Protein AF-0000000077106692 (afdb_homodimer)

InterPro domains:
  IPR032710 NTF2-like domain superfamily [SSF54427] (31-143)

Nearest PDB structures (foldseek):
  2rcd-assembly2_C  TM=7.134E-01  e=2.954E-05  Pectobacterium atrosepticum SCRI1043
  6bjt-assembly1_A  TM=6.696E-01  e=1.576E-05  Pseudomonas sp. EGD-AKN5
  2bng-assembly1_B  TM=6.023E-01  e=1.202E-03  Mycobacterium tuberculosis H37Rv
  2bng-assembly1_C-2  TM=5.781E-01  e=6.831E-04  Mycobacterium tuberculosis H37Rv
  3g16-assembly1_B  TM=5.686E-01  e=1.154E-02  Methylibium petroleiphilum PM1

Sequence (308 aa):
MIKFAKSCRYLACTAILAGLAGCASVTNQSPASIEQSLIAADKAYDAHNLQNGYKSASEAFIDFETAFMIEAGEGFLTDEASIMAERQLDTAPSPVHWGPIGAMAAASGDLGITWGTFSIDDSTTAGNYVTVWRKVNGEWKIVTDVAVDDPVAEMIKFAKSCRYLACTAILAGLAGCASVTNQSPASIEQSLIAADKAYDAHNLQNGYKSASEAFIDFETAFMIEAGEGFLTDEASIMAERQLDTAPSPVHWGPIGAMAAASGDLGITWGTFSIDDSTTAGNYVTVWRKVNGEWKIVTDVAVDDPVAE

pLDDT: mean 86.7, std 21.38, range [25.83, 99.0]

Organism: Hirschia baltica (strain ATCC 49814 / DSM 5838 / IFAM 1418) (NCBI:txid582402)

Structure (mmCIF, N/CA/C/O backbone):
data_AF-0000000077106692-model_v1
#
loop_
_entity.id
_entity.type
_entity.pdbx_description
1 polymer 'DUF4440 domain-containing protein'
#
loop_
_atom_site.group_PDB
_atom_site.id
_atom_site.type_symbol
_atom_site.label_atom_id
_atom_site.label_alt_id
_atom_site.label_comp_id
_atom_site.label_asym_id
_atom_site.label_entity_id
_atom_site.label_seq_id
_atom_site.pdbx_PDB_ins_code
_atom_site.Cartn_x
_atom_site.Cartn_y
_atom_site.Cartn_z
_atom_site.occupancy
_atom_site.B_iso_or_equiv
_atom_site.auth_seq_id
_atom_site.auth_comp_id
_atom_site.auth_asym_id
_atom_site.auth_atom_id
_atom_site.pdbx_PDB_model_num
ATOM 1 N N . MET A 1 1 ? 12.195 88.625 37.094 1 31.92 1 MET A N 1
ATOM 2 C CA . MET A 1 1 ? 12.094 88 35.75 1 31.92 1 MET A CA 1
ATOM 3 C C . MET A 1 1 ? 11.938 86.5 35.844 1 31.92 1 MET A C 1
ATOM 5 O O . MET A 1 1 ? 12.891 85.75 35.594 1 31.92 1 MET A O 1
ATOM 9 N N . ILE A 1 2 ? 11.102 85.938 36.875 1 40.03 2 ILE A N 1
ATOM 10 C CA . ILE A 1 2 ? 10.961 84.5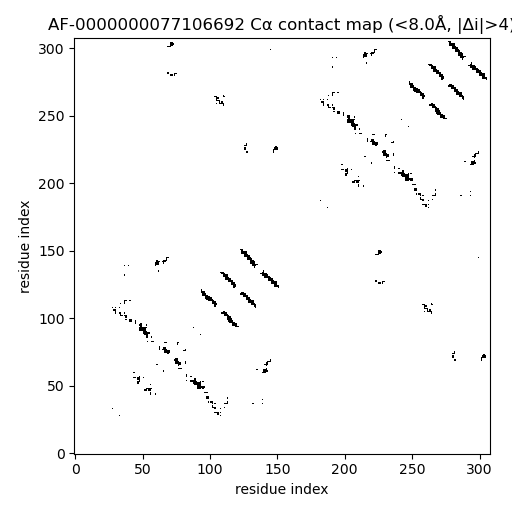62 37.312 1 40.03 2 ILE A CA 1
ATOM 11 C C . ILE A 1 2 ? 10.305 83.75 36.219 1 40.03 2 ILE A C 1
ATOM 13 O O . ILE A 1 2 ? 9.195 84.062 35.781 1 40.03 2 ILE A O 1
ATOM 17 N N . LYS A 1 3 ? 11.086 83.062 35.375 1 40.19 3 LYS A N 1
ATOM 18 C CA . LYS A 1 3 ? 10.836 82.125 34.281 1 40.19 3 LYS A CA 1
ATOM 19 C C . LYS A 1 3 ? 9.977 80.938 34.75 1 40.19 3 LYS A C 1
ATOM 21 O O . LYS A 1 3 ? 10.297 80.25 35.75 1 40.19 3 LYS A O 1
ATOM 26 N N . PHE A 1 4 ? 8.617 81 34.625 1 43.81 4 PHE A N 1
ATOM 27 C CA . PHE A 1 4 ? 7.613 79.938 34.812 1 43.81 4 PHE A CA 1
ATOM 28 C C . PHE A 1 4 ? 7.945 78.688 33.969 1 43.81 4 PHE A C 1
ATOM 30 O O . PHE A 1 4 ? 8.258 78.812 32.781 1 43.81 4 PHE A O 1
ATOM 37 N N . ALA A 1 5 ? 8.578 77.688 34.531 1 44.03 5 ALA A N 1
ATOM 38 C CA . ALA A 1 5 ? 8.914 76.312 34.062 1 44.03 5 ALA A CA 1
ATOM 39 C C . ALA A 1 5 ? 7.684 75.625 33.5 1 44.03 5 ALA A C 1
ATOM 41 O O . ALA A 1 5 ? 6.652 75.5 34.156 1 44.03 5 ALA A O 1
ATOM 42 N N . LYS A 1 6 ? 7.484 75.75 32.188 1 42.44 6 LYS A N 1
ATOM 43 C CA . LYS A 1 6 ? 6.52 75 31.344 1 42.44 6 LYS A CA 1
ATOM 44 C C . LYS A 1 6 ? 6.629 73.5 31.531 1 42.44 6 LYS A C 1
ATOM 46 O O . LYS A 1 6 ? 7.703 72.938 31.359 1 42.44 6 LYS A O 1
ATOM 51 N N . SER A 1 7 ? 6.004 72.875 32.594 1 43.28 7 SER A N 1
ATOM 52 C CA . SER A 1 7 ? 5.906 71.438 32.781 1 43.28 7 SER A CA 1
ATOM 53 C C . SER A 1 7 ? 5.352 70.75 31.531 1 43.28 7 SER A C 1
ATOM 55 O O . SER A 1 7 ? 4.301 71.188 31.016 1 43.28 7 SER A O 1
ATOM 57 N N . CYS A 1 8 ? 6.188 70.375 30.531 1 38.84 8 CYS A N 1
ATOM 58 C CA . CYS A 1 8 ? 5.914 69.562 29.359 1 38.84 8 CYS A CA 1
ATOM 59 C C . CYS A 1 8 ? 5.27 68.188 29.734 1 38.84 8 CYS A C 1
ATOM 61 O O . CYS A 1 8 ? 5.902 67.375 30.391 1 38.84 8 CYS A O 1
ATOM 63 N N . ARG A 1 9 ? 3.984 68.188 30.156 1 41.22 9 ARG A N 1
ATOM 64 C CA . ARG A 1 9 ? 3.203 67 30.406 1 41.22 9 ARG A CA 1
ATOM 65 C C . ARG A 1 9 ? 3.277 66 29.219 1 41.22 9 ARG A C 1
ATOM 67 O O . ARG A 1 9 ? 2.887 66.375 28.109 1 41.22 9 ARG A O 1
ATOM 74 N N . TYR A 1 10 ? 4.438 65.188 29.078 1 38.91 10 TYR A N 1
ATOM 75 C CA . TYR A 1 10 ? 4.594 64.125 28.125 1 38.91 10 TYR A CA 1
ATOM 76 C C . TYR A 1 10 ? 3.422 63.125 28.219 1 38.91 10 TYR A C 1
ATOM 78 O O . TYR A 1 10 ? 3.104 62.625 29.297 1 38.91 10 TYR A O 1
ATOM 86 N N . LEU A 1 11 ? 2.344 63.406 27.453 1 39.66 11 LEU A N 1
ATOM 87 C CA . LEU A 1 11 ? 1.248 62.5 27.203 1 39.66 11 LEU A CA 1
ATOM 88 C C . LEU A 1 11 ? 1.772 61.156 26.656 1 39.66 11 LEU A C 1
ATOM 90 O O . LEU A 1 11 ? 2.418 61.125 25.609 1 39.66 11 LEU A O 1
ATOM 94 N N . ALA A 1 12 ? 2.16 60.219 27.547 1 42.31 12 ALA A N 1
ATOM 95 C CA . ALA A 1 12 ? 2.537 58.844 27.219 1 42.31 12 ALA A CA 1
ATOM 96 C C . ALA A 1 12 ? 1.421 58.125 26.453 1 42.31 12 ALA A C 1
ATOM 98 O O . ALA A 1 12 ? 0.3 58 26.938 1 42.31 12 ALA A O 1
ATOM 99 N N . CYS A 1 13 ? 1.359 58.281 25.109 1 39.81 13 CYS A N 1
ATOM 100 C CA . CYS A 1 13 ? 0.484 57.5 24.234 1 39.81 13 CYS A CA 1
ATOM 101 C C . CYS A 1 13 ? 0.711 56 24.422 1 39.81 13 CYS A C 1
ATOM 103 O O . CYS A 1 13 ? 1.818 55.5 24.203 1 39.81 13 CYS A O 1
ATOM 105 N N . THR A 1 14 ? 0.079 55.406 25.406 1 43.97 14 THR A N 1
ATOM 106 C CA . THR A 1 14 ? 0.066 53.938 25.594 1 43.97 14 THR A CA 1
ATOM 107 C C . THR A 1 14 ? -0.43 53.25 24.328 1 43.97 14 THR A C 1
ATOM 109 O O . THR A 1 14 ? -1.58 53.438 23.922 1 43.97 14 THR A O 1
ATOM 112 N N . ALA A 1 15 ? 0.389 53.031 23.312 1 41.66 15 ALA A N 1
ATOM 113 C CA . ALA A 1 15 ? 0.052 52.188 22.172 1 41.66 15 ALA A CA 1
ATOM 114 C C . ALA A 1 15 ? -0.298 50.781 22.609 1 41.66 15 ALA A C 1
ATOM 116 O O . ALA A 1 15 ? 0.53 50.062 23.203 1 41.66 15 ALA A O 1
ATOM 117 N N . ILE A 1 16 ? -1.546 50.5 22.969 1 46.56 16 ILE A N 1
ATOM 118 C CA . ILE A 1 16 ? -2.049 49.156 23.156 1 46.56 16 ILE A CA 1
ATOM 119 C C . ILE A 1 16 ? -1.791 48.312 21.906 1 46.56 16 ILE A C 1
ATOM 121 O O . ILE A 1 16 ? -2.309 48.625 20.828 1 46.56 16 ILE A O 1
ATOM 125 N N . LEU A 1 17 ? -0.686 47.656 21.75 1 44.91 17 LEU A N 1
ATOM 126 C CA . LEU A 1 17 ? -0.421 46.656 20.719 1 44.91 17 LEU A CA 1
ATOM 127 C C . LEU A 1 17 ? -1.424 45.5 20.812 1 44.91 17 LEU A C 1
ATOM 129 O O . LEU A 1 17 ? -1.461 44.781 21.797 1 44.91 17 LEU A O 1
ATOM 133 N N . ALA A 1 18 ? -2.633 45.625 20.25 1 47.44 18 ALA A N 1
ATOM 134 C CA . ALA A 1 18 ? -3.549 44.5 20.062 1 47.44 18 ALA A CA 1
ATOM 135 C C . ALA A 1 18 ? -2.857 43.344 19.359 1 47.44 18 ALA A C 1
ATOM 137 O O . ALA A 1 18 ? -2.33 43.5 18.25 1 47.44 18 ALA A O 1
ATOM 138 N N . GLY A 1 19 ? -2.268 42.406 20.047 1 44.28 19 GLY A N 1
ATOM 139 C CA . GLY A 1 19 ? -1.812 41.156 19.516 1 44.28 19 GLY A CA 1
ATOM 140 C C . GLY A 1 19 ? -2.838 40.469 18.609 1 44.28 19 GLY A C 1
ATOM 141 O O . GLY A 1 19 ? -3.953 40.188 19.047 1 44.28 19 GLY A O 1
ATOM 142 N N . LEU A 1 20 ? -2.801 40.719 17.359 1 47.16 20 LEU A N 1
ATOM 143 C CA . LEU A 1 20 ? -3.545 39.938 16.391 1 47.16 20 LEU A CA 1
ATOM 144 C C . LEU A 1 20 ? -3.297 38.438 16.625 1 47.16 20 LEU A C 1
ATOM 146 O O . LEU A 1 20 ? -2.195 37.938 16.375 1 47.16 20 LEU A O 1
ATOM 150 N N . ALA A 1 21 ? -3.951 37.875 17.609 1 47.56 21 ALA A N 1
ATOM 151 C CA . ALA A 1 21 ? -4.008 36.406 17.562 1 47.56 21 ALA A CA 1
ATOM 152 C C . ALA A 1 21 ? -4.402 35.938 16.172 1 47.56 21 ALA A C 1
ATOM 154 O O . ALA A 1 21 ? -5.551 36.094 15.75 1 47.56 21 ALA A O 1
ATOM 155 N N . GLY A 1 22 ? -3.504 35.969 15.234 1 45.38 22 GLY A N 1
ATOM 156 C CA . GLY A 1 22 ? -3.801 35.25 14.016 1 45.38 22 GLY A CA 1
ATOM 157 C C . GLY A 1 22 ? -4.383 33.875 14.281 1 45.38 22 GLY A C 1
ATOM 158 O O . GLY A 1 22 ? -3.711 33 14.844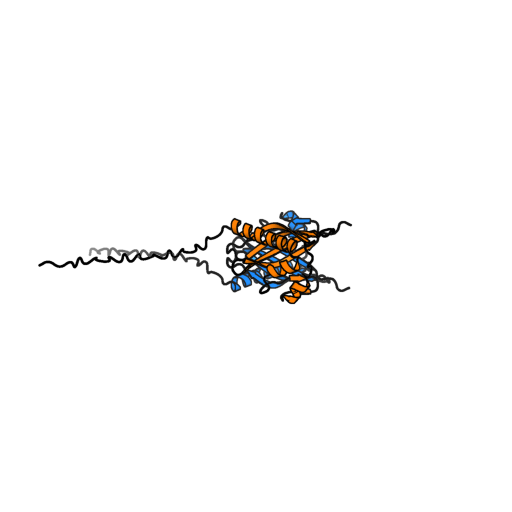 1 45.38 22 GLY A O 1
ATOM 159 N N . CYS A 1 23 ? -5.555 33.75 14.477 1 44.25 23 CYS A N 1
ATOM 160 C CA . CYS A 1 23 ? -6.16 32.438 14.281 1 44.25 23 CYS A CA 1
ATOM 161 C C . CYS A 1 23 ? -5.484 31.703 13.133 1 44.25 23 CYS A C 1
ATOM 163 O O . CYS A 1 23 ? -5.555 32.125 11.984 1 44.25 23 CYS A O 1
ATOM 165 N N . ALA A 1 24 ? -4.332 31.062 13.32 1 46.5 24 ALA A N 1
ATOM 166 C CA . ALA A 1 24 ? -3.939 30.062 12.328 1 46.5 24 ALA A CA 1
ATOM 167 C C . ALA A 1 24 ? -5.16 29.344 11.766 1 46.5 24 ALA A C 1
ATOM 169 O O . ALA A 1 24 ? -5.797 28.547 12.461 1 46.5 24 ALA A O 1
ATOM 170 N N . SER A 1 25 ? -5.879 29.906 10.914 1 44.88 25 SER A N 1
ATOM 171 C CA . SER A 1 25 ? -6.914 29.172 10.18 1 44.88 25 SER A CA 1
ATOM 172 C C . SER A 1 25 ? -6.438 27.781 9.789 1 44.88 25 SER A C 1
ATOM 174 O O . SER A 1 25 ? -5.387 27.625 9.164 1 44.88 25 SER A O 1
ATOM 176 N N . VAL A 1 26 ? -6.598 26.797 10.641 1 48.44 26 VAL A N 1
ATOM 177 C CA . VAL A 1 26 ? -6.562 25.453 10.055 1 48.44 26 VAL A CA 1
ATOM 178 C C . VAL A 1 26 ? -7.082 25.5 8.625 1 48.44 26 VAL A C 1
ATOM 180 O O . VAL A 1 26 ? -8.289 25.641 8.398 1 48.44 26 VAL A O 1
ATOM 183 N N . THR A 1 27 ? -6.48 26.391 7.734 1 52.41 27 THR A N 1
ATOM 184 C CA . THR A 1 27 ? -6.914 26.375 6.34 1 52.41 27 THR A CA 1
ATOM 185 C C . THR A 1 27 ? -7.172 24.953 5.867 1 52.41 27 THR A C 1
ATOM 187 O O . THR A 1 27 ? -6.301 24.078 5.977 1 52.41 27 THR A O 1
ATOM 190 N N . ASN A 1 28 ? -8.391 24.469 6.012 1 65.06 28 ASN A N 1
ATOM 191 C CA . ASN A 1 28 ? -8.859 23.234 5.387 1 65.06 28 ASN A CA 1
ATOM 192 C C . ASN A 1 28 ? -8.273 23.062 3.986 1 65.06 28 ASN A C 1
ATOM 194 O O . ASN A 1 28 ? -8.695 23.75 3.049 1 65.06 28 ASN A O 1
ATOM 198 N N . GLN A 1 29 ? -7.105 22.609 3.854 1 80.56 29 GLN A N 1
ATOM 199 C CA . GLN A 1 29 ? -6.484 22.359 2.555 1 80.56 29 GLN A CA 1
ATOM 200 C C . GLN A 1 29 ? -7.387 21.516 1.667 1 80.56 29 GLN A C 1
ATOM 202 O O . GLN A 1 29 ? -8.086 20.625 2.156 1 80.56 29 GLN A O 1
ATOM 207 N N . SER A 1 30 ? -7.527 21.984 0.429 1 87.88 30 SER A N 1
ATOM 208 C CA . SER A 1 30 ? -8.258 21.188 -0.552 1 87.88 30 SER A CA 1
ATOM 209 C C . SER A 1 30 ? -7.602 19.828 -0.763 1 87.88 30 SER A C 1
ATOM 211 O O . SER A 1 30 ? -6.387 19.703 -0.612 1 87.88 30 SER A O 1
ATOM 213 N N . PRO A 1 31 ? -8.445 18.859 -1.038 1 88.25 31 PRO A N 1
ATOM 214 C CA . PRO A 1 31 ? -7.852 17.562 -1.342 1 88.25 31 PRO A CA 1
ATOM 215 C C . PRO A 1 31 ? -6.758 17.641 -2.402 1 88.25 31 PRO A C 1
ATOM 217 O O . PRO A 1 31 ? -5.715 16.984 -2.271 1 88.25 31 PRO A O 1
ATOM 220 N N . ALA A 1 32 ? -6.957 18.453 -3.398 1 92.12 32 ALA A N 1
ATOM 221 C CA . ALA A 1 32 ? -5.969 18.594 -4.465 1 92.12 32 ALA A CA 1
ATOM 222 C C . ALA A 1 32 ? -4.656 19.156 -3.928 1 92.12 32 ALA A C 1
ATOM 224 O O . ALA A 1 32 ? -3.576 18.734 -4.348 1 92.12 32 ALA A O 1
ATOM 225 N N . SER A 1 33 ? -4.75 20.078 -3.021 1 95.88 33 SER A N 1
ATOM 226 C CA . SER A 1 33 ? -3.543 20.656 -2.451 1 95.88 33 SER A CA 1
ATOM 227 C C . SER A 1 33 ? -2.791 19.656 -1.59 1 95.88 33 SER A C 1
ATOM 229 O O . SER A 1 33 ? -1.558 19.641 -1.577 1 95.88 33 SER A O 1
ATOM 231 N N . ILE A 1 34 ? -3.492 18.844 -0.868 1 97.69 34 ILE A N 1
ATOM 232 C CA . ILE A 1 34 ? -2.863 17.828 -0.039 1 97.69 34 ILE A CA 1
ATOM 233 C C . ILE A 1 34 ? -2.176 16.781 -0.928 1 97.69 34 ILE A C 1
ATOM 235 O O . ILE A 1 34 ? -1.033 16.406 -0.673 1 97.69 34 ILE A O 1
ATOM 239 N N . GLU A 1 35 ? -2.826 16.422 -2.012 1 98.56 35 GLU A N 1
ATOM 240 C CA . GLU A 1 35 ? -2.256 15.445 -2.936 1 98.56 35 GLU A CA 1
ATOM 241 C C . GLU A 1 35 ? -1.011 16 -3.623 1 98.56 35 GLU A C 1
ATOM 243 O O . GLU A 1 35 ? -0.044 15.266 -3.848 1 98.56 35 GLU A O 1
ATOM 248 N N . GLN A 1 36 ? -1.017 17.266 -3.934 1 98.38 36 GLN A N 1
ATOM 249 C CA . GLN A 1 36 ? 0.18 17.875 -4.504 1 98.38 36 GLN A CA 1
ATOM 250 C C . GLN A 1 36 ? 1.338 17.844 -3.51 1 98.38 36 GLN A C 1
ATOM 252 O O . GLN A 1 36 ? 2.494 17.672 -3.898 1 98.38 36 GLN A O 1
ATOM 257 N N . SER A 1 37 ? 1.059 18.031 -2.236 1 98.69 37 SER A N 1
ATOM 258 C CA . SER A 1 37 ? 2.119 17.969 -1.234 1 98.69 37 SER A CA 1
ATOM 259 C C . SER A 1 37 ? 2.662 16.562 -1.088 1 98.69 37 SER A C 1
ATOM 261 O O . SER A 1 37 ? 3.846 16.375 -0.794 1 98.69 37 SER A O 1
ATOM 263 N N . LEU A 1 38 ? 1.82 15.523 -1.303 1 98.88 38 LEU A N 1
ATOM 264 C CA . LEU A 1 38 ? 2.266 14.133 -1.317 1 98.88 38 LEU A CA 1
ATOM 265 C C . LEU A 1 38 ? 3.191 13.875 -2.502 1 98.88 38 LEU A C 1
ATOM 267 O O . LEU A 1 38 ? 4.234 13.234 -2.352 1 98.88 38 LEU A O 1
ATOM 271 N N . ILE A 1 39 ? 2.768 14.367 -3.648 1 98.94 39 ILE A N 1
ATOM 272 C CA . ILE A 1 39 ? 3.588 14.227 -4.848 1 98.94 39 ILE A CA 1
ATOM 273 C C . ILE A 1 39 ? 4.949 14.883 -4.621 1 98.94 39 ILE A C 1
ATOM 275 O O . ILE A 1 39 ? 5.988 14.305 -4.953 1 98.94 39 ILE A O 1
ATOM 279 N N . ALA A 1 40 ? 4.945 16.031 -3.996 1 98.94 40 ALA A N 1
ATOM 280 C CA . ALA A 1 40 ? 6.191 16.734 -3.705 1 98.94 40 ALA A CA 1
ATOM 281 C C . ALA A 1 40 ? 7.055 15.938 -2.732 1 98.94 40 ALA A C 1
ATOM 283 O O . ALA A 1 40 ? 8.281 15.891 -2.877 1 98.94 40 ALA A O 1
ATOM 284 N N . ALA A 1 41 ? 6.473 15.312 -1.717 1 98.94 41 ALA A N 1
ATOM 285 C CA . ALA A 1 41 ? 7.215 14.492 -0.761 1 98.94 41 ALA A CA 1
ATOM 286 C C . ALA A 1 41 ? 7.855 13.297 -1.449 1 98.94 41 ALA A C 1
ATOM 288 O O . ALA A 1 41 ? 9.016 12.961 -1.186 1 98.94 41 ALA A O 1
ATOM 289 N N . ASP A 1 42 ? 7.086 12.68 -2.318 1 99 42 ASP A N 1
ATOM 290 C CA . ASP A 1 42 ? 7.59 11.531 -3.076 1 99 42 ASP A CA 1
ATOM 291 C C . ASP A 1 42 ? 8.773 11.938 -3.955 1 99 42 ASP A C 1
ATOM 293 O O . ASP A 1 42 ? 9.812 11.273 -3.949 1 99 42 ASP A O 1
ATOM 297 N N . LYS A 1 43 ? 8.664 13.055 -4.645 1 98.94 43 LYS A N 1
ATOM 298 C CA . LYS A 1 43 ? 9.742 13.555 -5.492 1 98.94 43 LYS A CA 1
ATOM 299 C C . LYS A 1 43 ? 10.961 13.938 -4.66 1 98.94 43 LYS A C 1
ATOM 301 O O . LYS A 1 43 ? 12.102 13.727 -5.086 1 98.94 43 LYS A O 1
ATOM 306 N N . ALA A 1 44 ? 10.711 14.484 -3.48 1 98.94 44 ALA A N 1
ATOM 307 C CA . ALA A 1 44 ? 11.812 14.844 -2.59 1 98.94 44 ALA A CA 1
ATOM 308 C C . ALA A 1 44 ? 12.547 13.594 -2.1 1 98.94 44 ALA A C 1
ATOM 310 O O . ALA A 1 44 ? 13.773 13.617 -1.93 1 98.94 44 ALA A O 1
ATOM 311 N N . TYR A 1 45 ? 11.805 12.555 -1.906 1 98.94 45 TYR A N 1
ATOM 312 C CA . TYR A 1 45 ? 12.398 11.281 -1.521 1 98.94 45 TYR A CA 1
ATOM 313 C C . TYR A 1 45 ? 13.352 10.773 -2.6 1 98.94 45 TYR A C 1
ATOM 315 O O . TYR A 1 45 ? 14.5 10.445 -2.316 1 98.94 45 TYR A O 1
ATOM 323 N N . ASP A 1 46 ? 12.922 10.773 -3.822 1 98.81 46 ASP A N 1
ATOM 324 C CA . ASP A 1 46 ? 13.789 10.344 -4.914 1 98.81 46 ASP A CA 1
ATOM 325 C C . ASP A 1 46 ? 14.984 11.281 -5.074 1 98.81 46 ASP A C 1
ATOM 327 O O . ASP A 1 46 ? 16.109 10.836 -5.309 1 98.81 46 ASP A O 1
ATOM 331 N N . ALA A 1 47 ? 14.719 12.617 -4.965 1 98.75 47 ALA A N 1
ATOM 332 C CA . ALA A 1 47 ? 15.812 13.578 -5.094 1 98.75 47 ALA A CA 1
ATOM 333 C C . ALA A 1 47 ? 16.875 13.336 -4.031 1 98.75 47 ALA A C 1
ATOM 335 O O . ALA A 1 47 ? 18.078 13.375 -4.324 1 98.75 47 ALA A O 1
ATOM 336 N N . HIS A 1 48 ? 16.453 13.07 -2.787 1 98.69 48 HIS A N 1
ATOM 337 C CA . HIS A 1 48 ? 17.391 12.758 -1.716 1 98.69 48 HIS A CA 1
ATOM 338 C C . HIS A 1 48 ? 18.141 11.461 -1.998 1 98.69 48 HIS A C 1
ATOM 340 O O . HIS A 1 48 ? 19.359 11.383 -1.774 1 98.69 48 HIS A O 1
ATOM 346 N N . ASN A 1 49 ? 17.422 10.484 -2.508 1 98.38 49 ASN A N 1
ATOM 347 C CA . ASN A 1 49 ? 18.016 9.211 -2.906 1 98.38 49 ASN A CA 1
ATOM 348 C C . ASN A 1 49 ? 19.109 9.414 -3.953 1 98.38 49 ASN A C 1
ATOM 350 O O . ASN A 1 49 ? 20.219 8.891 -3.805 1 98.38 49 ASN A O 1
ATOM 354 N N . LEU A 1 50 ? 18.828 10.203 -4.996 1 97.31 50 LEU A N 1
ATOM 355 C CA . LEU A 1 50 ? 19.781 10.43 -6.09 1 97.31 50 LEU A CA 1
ATOM 356 C C . LEU A 1 50 ? 21.016 11.156 -5.586 1 97.31 50 LEU A C 1
ATOM 358 O O . LEU A 1 50 ? 22.141 10.805 -5.965 1 97.31 50 LEU A O 1
ATOM 362 N N . GLN A 1 51 ? 20.797 12.016 -4.668 1 97.5 51 GLN A N 1
ATOM 363 C CA . GLN A 1 51 ? 21.891 12.875 -4.23 1 97.5 51 GLN A CA 1
ATOM 364 C C . GLN A 1 51 ? 22.703 12.211 -3.129 1 97.5 51 GLN A C 1
ATOM 366 O O . GLN A 1 51 ? 23.922 12.367 -3.072 1 97.5 51 GLN A O 1
ATOM 371 N N . ASN A 1 52 ? 22.031 11.43 -2.221 1 97.88 52 ASN A N 1
ATOM 372 C CA . ASN A 1 52 ? 22.688 11.023 -0.99 1 97.88 52 ASN A CA 1
ATOM 373 C C . ASN A 1 52 ? 22.703 9.508 -0.833 1 97.88 52 ASN A C 1
ATOM 375 O O . ASN A 1 52 ? 23.312 8.984 0.106 1 97.88 52 ASN A O 1
ATOM 379 N N . GLY A 1 53 ? 22.047 8.82 -1.764 1 97.69 53 GLY A N 1
ATOM 380 C CA . GLY A 1 53 ? 21.938 7.371 -1.657 1 97.69 53 GLY A CA 1
ATOM 381 C C . GLY A 1 53 ? 20.641 6.914 -1.029 1 97.69 53 GLY A C 1
ATOM 382 O O . GLY A 1 53 ? 20.031 7.645 -0.247 1 97.69 53 GLY A O 1
ATOM 383 N N . TYR A 1 54 ? 20.281 5.676 -1.389 1 97.56 54 TYR A N 1
ATOM 384 C CA . TYR A 1 54 ? 19 5.121 -0.952 1 97.56 54 TYR A CA 1
ATOM 385 C C . TYR A 1 54 ? 18.984 4.938 0.561 1 97.56 54 TYR A C 1
ATOM 387 O O . TYR A 1 54 ? 17.953 5.18 1.204 1 97.56 54 TYR A O 1
ATOM 395 N N . LYS A 1 55 ? 20.062 4.551 1.168 1 97.94 55 LYS A N 1
ATOM 396 C CA . LYS A 1 55 ? 20.141 4.395 2.617 1 97.94 55 LYS A CA 1
ATOM 397 C C . LYS A 1 55 ? 19.859 5.715 3.33 1 97.94 55 LYS A C 1
ATOM 399 O O . LYS A 1 55 ? 19.016 5.773 4.227 1 97.94 55 LYS A O 1
ATOM 4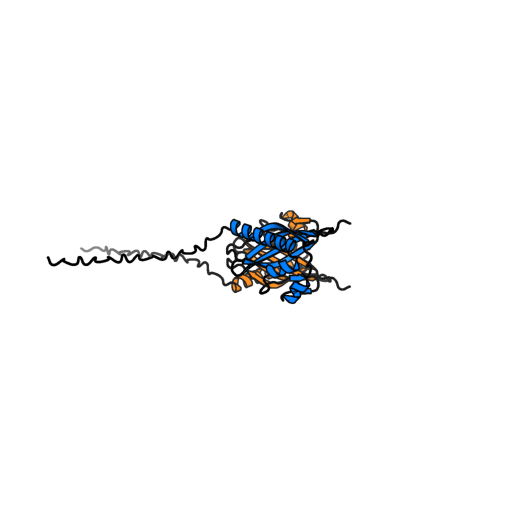04 N N . SER A 1 56 ? 20.469 6.727 2.895 1 98.25 56 SER A N 1
ATOM 405 C CA . SER A 1 56 ? 20.297 8.047 3.494 1 98.25 56 SER A CA 1
ATOM 406 C C . SER A 1 56 ? 18.875 8.547 3.318 1 98.25 56 SER A C 1
ATOM 408 O O . SER A 1 56 ? 18.297 9.125 4.242 1 98.25 56 SER A O 1
ATOM 410 N N . ALA A 1 57 ? 18.359 8.352 2.168 1 98.69 57 ALA A N 1
ATOM 411 C CA . ALA A 1 57 ? 16.969 8.766 1.914 1 98.69 57 ALA A CA 1
ATOM 412 C C . ALA A 1 57 ? 16 8.023 2.824 1 98.69 57 ALA A C 1
ATOM 414 O O . ALA A 1 57 ? 15.078 8.625 3.379 1 98.69 57 ALA A O 1
ATOM 415 N N . SER A 1 58 ? 16.25 6.723 2.965 1 98.62 58 SER A N 1
ATOM 416 C CA . SER A 1 58 ? 15.383 5.922 3.832 1 98.62 58 SER A CA 1
ATOM 417 C C . SER A 1 58 ? 15.438 6.418 5.273 1 98.62 58 SER A C 1
ATOM 419 O O . SER A 1 58 ? 14.406 6.547 5.934 1 98.62 58 SER A O 1
ATOM 421 N N . GLU A 1 59 ? 16.547 6.758 5.734 1 98.44 59 GLU A N 1
ATOM 422 C CA . GLU A 1 59 ? 16.703 7.289 7.086 1 98.44 59 GLU A CA 1
ATOM 423 C C . GLU A 1 59 ? 15.93 8.586 7.262 1 98.44 59 GLU A C 1
ATOM 425 O O . GLU A 1 59 ? 15.344 8.828 8.328 1 98.44 59 GLU A O 1
ATOM 430 N N . ALA A 1 60 ? 15.914 9.312 6.242 1 98.5 60 ALA A N 1
ATOM 431 C CA . ALA A 1 60 ? 15.328 10.648 6.336 1 98.5 60 ALA A CA 1
ATOM 432 C C . ALA A 1 60 ? 13.812 10.594 6.207 1 98.5 60 ALA A C 1
ATOM 434 O O . ALA A 1 60 ? 13.102 11.406 6.801 1 98.5 60 ALA A O 1
ATOM 435 N N . PHE A 1 61 ? 13.273 9.641 5.496 1 98.88 61 PHE A N 1
ATOM 436 C CA . PHE A 1 61 ? 11.891 9.766 5.074 1 98.88 61 PHE A CA 1
ATOM 437 C C . PHE A 1 61 ? 11.016 8.711 5.746 1 98.88 61 PHE A C 1
ATOM 439 O O . PHE A 1 61 ? 9.789 8.82 5.75 1 98.88 61 PHE A O 1
ATOM 446 N N . ILE A 1 62 ? 11.578 7.672 6.344 1 98.81 62 ILE A N 1
ATOM 447 C CA . ILE A 1 62 ? 10.773 6.613 6.93 1 98.81 62 ILE A CA 1
ATOM 448 C C . ILE A 1 62 ? 10.367 6.996 8.352 1 98.81 62 ILE A C 1
ATOM 450 O O . ILE A 1 62 ? 11.172 7.535 9.109 1 98.81 62 ILE A O 1
ATOM 454 N N . ASP A 1 63 ? 9.094 6.773 8.672 1 98.44 63 ASP A N 1
ATOM 455 C CA . ASP A 1 63 ? 8.578 6.91 10.023 1 98.44 63 ASP A CA 1
ATOM 456 C C . ASP A 1 63 ? 8.867 5.66 10.852 1 98.44 63 ASP A C 1
ATOM 458 O O . ASP A 1 63 ? 7.988 4.82 11.047 1 98.44 63 ASP A O 1
ATOM 462 N N . PHE A 1 64 ? 9.969 5.641 11.547 1 98.12 64 PHE A N 1
ATOM 463 C CA . PHE A 1 64 ? 10.398 4.395 12.18 1 98.12 64 PHE A CA 1
ATOM 464 C C . PHE A 1 64 ? 9.531 4.07 13.391 1 98.12 64 PHE A C 1
ATOM 466 O O . PHE A 1 64 ? 9.57 2.953 13.906 1 98.12 64 PHE A O 1
ATOM 473 N N . GLU A 1 65 ? 8.727 5 13.797 1 97.62 65 GLU A N 1
ATOM 474 C CA . GLU A 1 65 ? 7.836 4.734 14.93 1 97.62 65 GLU A CA 1
ATOM 475 C C . GLU A 1 65 ? 6.672 3.84 14.516 1 97.62 65 GLU A C 1
ATOM 477 O O . GLU A 1 65 ? 6.195 3.029 15.312 1 97.62 65 GLU A O 1
ATOM 482 N N . THR A 1 66 ? 6.234 3.967 13.219 1 97.94 66 THR A N 1
ATOM 483 C CA . THR A 1 66 ? 5.031 3.248 12.82 1 97.94 66 THR A CA 1
ATOM 484 C C . THR A 1 66 ? 5.289 2.414 11.57 1 97.94 66 THR A C 1
ATOM 486 O O . THR A 1 66 ? 4.453 1.592 11.18 1 97.94 66 THR A O 1
ATOM 489 N N . ALA A 1 67 ? 6.434 2.557 11.016 1 98.69 67 ALA A N 1
ATOM 490 C CA . ALA A 1 67 ? 6.691 1.945 9.711 1 98.69 67 ALA A CA 1
ATOM 491 C C . ALA A 1 67 ? 6.738 0.423 9.82 1 98.69 67 ALA A C 1
ATOM 493 O O . ALA A 1 67 ? 7.129 -0.12 10.852 1 98.69 67 ALA A O 1
ATOM 494 N N . PHE A 1 68 ? 6.34 -0.195 8.766 1 98.75 68 PHE A N 1
ATOM 495 C CA . PHE A 1 68 ? 6.586 -1.613 8.531 1 98.75 68 PHE A CA 1
ATOM 496 C C . PHE A 1 68 ? 6.875 -1.877 7.062 1 98.75 68 PHE A C 1
ATOM 498 O O . PHE A 1 68 ? 6.34 -1.19 6.188 1 98.75 68 PHE A O 1
ATOM 505 N N . MET A 1 69 ? 7.73 -2.889 6.812 1 98.69 69 MET A N 1
ATOM 506 C CA . MET A 1 69 ? 8.039 -3.322 5.449 1 98.69 69 MET A CA 1
ATOM 507 C C . MET A 1 69 ? 7.742 -4.809 5.273 1 98.69 69 MET A C 1
ATOM 509 O O . MET A 1 69 ? 7.973 -5.605 6.184 1 98.69 69 MET A O 1
ATOM 513 N N . ILE A 1 70 ? 7.199 -5.078 4.117 1 97.94 70 ILE A N 1
ATOM 514 C CA . ILE A 1 70 ? 6.969 -6.477 3.766 1 97.94 70 ILE A CA 1
ATOM 515 C C . ILE A 1 70 ? 8.094 -6.969 2.859 1 97.94 70 ILE A C 1
ATOM 517 O O . ILE A 1 70 ? 8.328 -6.41 1.785 1 97.94 70 ILE A O 1
ATOM 521 N N . GLU A 1 71 ? 8.75 -7.949 3.326 1 94.69 71 GLU A N 1
ATOM 522 C CA . GLU A 1 71 ? 9.82 -8.594 2.568 1 94.69 71 GLU A CA 1
ATOM 523 C C . GLU A 1 71 ? 9.555 -10.086 2.404 1 94.69 71 GLU A C 1
ATOM 525 O O . GLU A 1 71 ? 9.203 -10.766 3.365 1 94.69 71 GLU A O 1
ATOM 530 N N . ALA A 1 72 ? 9.727 -10.445 1.126 1 93.25 72 ALA A N 1
ATOM 531 C CA . ALA A 1 72 ? 9.5 -11.859 0.837 1 93.25 72 ALA A CA 1
ATOM 532 C C . ALA A 1 72 ? 10.312 -12.742 1.779 1 93.25 72 ALA A C 1
ATOM 534 O O . ALA A 1 72 ? 11.531 -12.602 1.883 1 93.25 72 ALA A O 1
ATOM 535 N N . GLY A 1 73 ? 9.656 -13.586 2.449 1 94.19 73 GLY A N 1
ATOM 536 C CA . GLY A 1 73 ? 10.305 -14.578 3.297 1 94.19 73 GLY A CA 1
ATOM 537 C C . GLY A 1 73 ? 10.672 -14.039 4.668 1 94.19 73 GLY A C 1
ATOM 538 O O . GLY A 1 73 ? 11.125 -14.789 5.535 1 94.19 73 GLY A O 1
ATOM 539 N N . GLU A 1 74 ? 10.461 -12.766 4.961 1 94.81 74 GLU A N 1
ATOM 540 C CA . GLU A 1 74 ? 10.898 -12.172 6.219 1 94.81 74 GLU A CA 1
ATOM 541 C C . GLU A 1 74 ? 9.719 -11.617 7.012 1 94.81 74 GLU A C 1
ATOM 543 O O . GLU A 1 74 ? 9.891 -11.117 8.125 1 94.81 74 GLU A O 1
ATOM 548 N N . GLY A 1 75 ? 8.516 -11.742 6.383 1 94.62 75 GLY A N 1
ATOM 549 C CA . GLY A 1 75 ? 7.352 -11.219 7.078 1 94.62 75 GLY A CA 1
ATOM 550 C C . GLY A 1 75 ? 7.32 -9.703 7.137 1 94.62 75 GLY A C 1
ATOM 551 O O . GLY A 1 75 ? 7.609 -9.031 6.141 1 94.62 75 GLY A O 1
ATOM 552 N N . PHE A 1 76 ? 6.863 -9.219 8.258 1 97.62 76 PHE A N 1
ATOM 553 C CA . PHE A 1 76 ? 6.797 -7.777 8.484 1 97.62 76 PHE A CA 1
ATOM 554 C C . PHE A 1 76 ? 8.008 -7.297 9.281 1 97.62 76 PHE A C 1
ATOM 556 O O . PHE A 1 76 ? 8.219 -7.734 10.414 1 97.62 76 PHE A O 1
ATOM 563 N N . LEU A 1 77 ? 8.75 -6.418 8.711 1 98.38 77 LEU A N 1
ATOM 564 C CA . LEU A 1 77 ? 9.828 -5.738 9.422 1 98.38 77 LEU A CA 1
ATOM 565 C C . LEU A 1 77 ? 9.328 -4.453 10.078 1 98.38 77 LEU A C 1
ATOM 567 O O . LEU A 1 77 ? 8.844 -3.551 9.391 1 98.38 77 LEU A O 1
ATOM 571 N N . THR A 1 78 ? 9.531 -4.332 11.406 1 98.06 78 THR A N 1
ATOM 572 C CA . THR A 1 78 ? 8.883 -3.211 12.078 1 98.06 78 THR A CA 1
ATOM 573 C C . THR A 1 78 ? 9.898 -2.393 12.867 1 98.06 78 THR A C 1
ATOM 575 O O . THR A 1 78 ? 9.602 -1.286 13.32 1 98.06 78 THR A O 1
ATOM 578 N N . ASP A 1 79 ? 11.062 -2.928 13.078 1 97.88 79 ASP A N 1
ATOM 579 C CA . ASP A 1 79 ? 12.086 -2.158 13.789 1 97.88 79 ASP A CA 1
ATOM 580 C C . ASP A 1 79 ? 13.07 -1.524 12.812 1 97.88 79 ASP A C 1
ATOM 582 O O . ASP A 1 79 ? 13.32 -2.064 11.734 1 97.88 79 ASP A O 1
ATOM 586 N N . GLU A 1 80 ? 13.594 -0.388 13.25 1 98.25 80 GLU A N 1
ATOM 587 C CA . GLU A 1 80 ? 14.453 0.415 12.391 1 98.25 80 GLU A CA 1
ATOM 588 C C . GLU A 1 80 ? 15.609 -0.417 11.844 1 98.25 80 GLU A C 1
ATOM 590 O O . GLU A 1 80 ? 15.906 -0.363 10.648 1 98.25 80 GLU A O 1
ATOM 595 N N . ALA A 1 81 ? 16.266 -1.193 12.648 1 98 81 ALA A N 1
ATOM 596 C CA . ALA A 1 81 ? 17.438 -1.958 12.219 1 98 81 ALA A CA 1
ATOM 597 C C . ALA A 1 81 ? 17.062 -2.953 11.125 1 98 81 ALA A C 1
ATOM 599 O O . ALA A 1 81 ? 17.781 -3.066 10.117 1 98 81 ALA A O 1
ATOM 600 N N . SER A 1 82 ? 15.961 -3.713 11.258 1 98.12 82 SER A N 1
ATOM 601 C CA . SER A 1 82 ? 15.547 -4.695 10.258 1 98.12 82 SER A CA 1
ATOM 602 C C . SER A 1 82 ? 15.141 -4.016 8.953 1 98.12 82 SER A C 1
ATOM 604 O O . SER A 1 82 ? 15.43 -4.523 7.871 1 98.12 82 SER A O 1
ATOM 606 N N . ILE A 1 83 ? 14.445 -2.895 9.078 1 98.5 83 ILE A N 1
ATOM 607 C CA . ILE A 1 83 ? 14.039 -2.146 7.891 1 98.5 83 ILE A CA 1
ATOM 608 C C . ILE A 1 83 ? 15.273 -1.657 7.141 1 98.5 83 ILE A C 1
ATOM 610 O O . ILE A 1 83 ? 15.391 -1.863 5.93 1 98.5 83 ILE A O 1
ATOM 614 N N . MET A 1 84 ? 16.219 -1.11 7.902 1 98.06 84 MET A N 1
ATOM 615 C CA . MET A 1 84 ? 17.391 -0.509 7.266 1 98.06 84 MET A CA 1
ATOM 616 C C . MET A 1 84 ? 18.312 -1.581 6.703 1 98.06 84 MET A C 1
ATOM 618 O O . MET A 1 84 ? 19.094 -1.317 5.781 1 98.06 84 MET A O 1
ATOM 622 N N . ALA A 1 85 ? 18.25 -2.809 7.227 1 97.5 85 ALA A N 1
ATOM 623 C CA . ALA A 1 85 ? 19.047 -3.91 6.676 1 97.5 85 ALA A CA 1
ATOM 624 C C . ALA A 1 85 ? 18.656 -4.188 5.223 1 97.5 85 ALA A C 1
ATOM 626 O O . ALA A 1 85 ? 19.469 -4.695 4.445 1 97.5 85 ALA A O 1
ATOM 627 N N . GLU A 1 86 ? 17.422 -3.807 4.809 1 95.38 86 GLU A N 1
ATOM 628 C CA . GLU A 1 86 ? 16.938 -4.02 3.447 1 95.38 86 GLU A CA 1
ATOM 629 C C . GLU A 1 86 ? 17.188 -2.789 2.576 1 95.38 86 GLU A C 1
ATOM 631 O O . GLU A 1 86 ? 16.812 -2.773 1.399 1 95.38 86 GLU A O 1
ATOM 636 N N . ARG A 1 87 ? 17.766 -1.759 3.129 1 95.75 87 ARG A N 1
ATOM 637 C CA . ARG A 1 87 ? 17.938 -0.478 2.451 1 95.75 87 ARG A CA 1
ATOM 638 C C . ARG A 1 87 ? 19.391 -0.022 2.498 1 95.75 87 ARG A C 1
ATOM 640 O O . ARG A 1 87 ? 19.672 1.144 2.781 1 95.75 87 ARG A O 1
ATOM 647 N N . GLN A 1 88 ? 20.344 -0.807 2.17 1 93.19 88 GLN A N 1
ATOM 648 C CA . GLN A 1 88 ? 21.75 -0.549 2.447 1 93.19 88 GLN A CA 1
ATOM 649 C C . GLN A 1 88 ? 22.453 0.042 1.227 1 93.19 88 GLN A C 1
ATOM 651 O O . GLN A 1 88 ? 23.656 0.321 1.268 1 93.19 88 GLN A O 1
ATOM 656 N N . LEU A 1 89 ? 21.75 0.224 0.149 1 92.12 89 LEU A N 1
ATOM 657 C CA . LEU A 1 89 ? 22.391 0.838 -1.014 1 92.12 89 LEU A CA 1
ATOM 658 C C . LEU A 1 89 ? 22.812 2.27 -0.708 1 92.12 89 LEU A C 1
ATOM 660 O O . LEU A 1 89 ? 21.969 3.154 -0.551 1 92.12 89 LEU A O 1
ATOM 664 N N . ASP A 1 90 ? 24.094 2.588 -0.736 1 91.31 90 ASP A N 1
ATOM 665 C CA . ASP A 1 90 ? 24.625 3.875 -0.289 1 91.31 90 ASP A CA 1
ATOM 666 C C . ASP A 1 90 ? 25.344 4.594 -1.421 1 91.31 90 ASP A C 1
ATOM 668 O O . ASP A 1 90 ? 25.891 5.688 -1.227 1 91.31 90 ASP A O 1
ATOM 672 N N . THR A 1 91 ? 25.281 4.016 -2.602 1 95.19 91 THR A N 1
ATOM 673 C CA . THR A 1 91 ? 25.906 4.676 -3.74 1 95.19 91 THR A CA 1
ATOM 674 C C . THR A 1 91 ? 25.203 5.996 -4.055 1 95.19 91 THR A C 1
ATOM 676 O O . THR A 1 91 ? 23.984 6.066 -4.062 1 95.19 91 THR A O 1
ATOM 679 N N . ALA A 1 92 ? 26.016 7.059 -4.488 1 95 92 ALA A N 1
ATOM 680 C CA . ALA A 1 92 ? 25.484 8.359 -4.891 1 95 92 ALA A CA 1
ATOM 681 C C . ALA A 1 92 ? 26.219 8.891 -6.125 1 95 92 ALA A C 1
ATOM 683 O O . ALA A 1 92 ? 27.453 8.984 -6.133 1 95 92 ALA A O 1
ATOM 684 N N . PRO A 1 93 ? 25.625 9.242 -7.195 1 95.31 93 PRO A N 1
ATOM 685 C CA . PRO A 1 93 ? 24.172 9.133 -7.289 1 95.31 93 PRO A CA 1
ATOM 686 C C . PRO A 1 93 ? 23.672 7.691 -7.234 1 95.31 93 PRO A C 1
ATOM 688 O O . PRO A 1 93 ? 24.328 6.789 -7.754 1 95.31 93 PRO A O 1
ATOM 691 N N . SER A 1 94 ? 22.484 7.43 -6.59 1 97.25 94 SER A N 1
ATOM 692 C CA . SER A 1 94 ? 21.859 6.109 -6.543 1 97.25 94 SER A CA 1
ATOM 693 C C . SER A 1 94 ? 21.484 5.633 -7.941 1 97.25 94 SER A C 1
ATOM 695 O O . SER A 1 94 ? 20.969 6.414 -8.75 1 97.25 94 SER A O 1
ATOM 697 N N . PRO A 1 95 ? 21.609 4.34 -8.203 1 97.25 95 PRO A N 1
ATOM 698 C CA . PRO A 1 95 ? 21.141 3.816 -9.492 1 97.25 95 PRO A CA 1
ATOM 699 C C . PRO A 1 95 ? 19.625 3.605 -9.523 1 97.25 95 PRO A C 1
ATOM 701 O O . PRO A 1 95 ? 19.062 3.359 -10.586 1 97.25 95 PRO A O 1
ATOM 704 N N . VAL A 1 96 ? 18.969 3.617 -8.414 1 97.12 96 VAL A N 1
ATOM 705 C CA . VAL A 1 96 ? 17.516 3.424 -8.344 1 97.12 96 VAL A CA 1
ATOM 706 C C . VAL A 1 96 ? 16.812 4.77 -8.477 1 97.12 96 VAL A C 1
ATOM 708 O O . VAL A 1 96 ? 17.172 5.734 -7.801 1 97.12 96 VAL A O 1
ATOM 711 N N . HIS A 1 97 ? 15.812 4.785 -9.312 1 96.5 97 HIS A N 1
ATOM 712 C CA . HIS A 1 97 ? 14.992 5.969 -9.57 1 96.5 97 HIS A CA 1
ATOM 713 C C . HIS A 1 97 ? 13.508 5.633 -9.523 1 96.5 97 HIS A C 1
ATOM 715 O O . HIS A 1 97 ? 13.109 4.52 -9.867 1 96.5 97 HIS A O 1
ATOM 721 N N . TRP A 1 98 ? 12.859 6.656 -9.078 1 98.62 98 TRP A N 1
ATOM 722 C CA . TRP A 1 98 ? 11.414 6.488 -9.18 1 98.62 98 TRP A CA 1
ATOM 723 C C . TRP A 1 98 ? 10.719 7.832 -9.375 1 98.62 98 TRP A C 1
ATOM 725 O O . TRP A 1 98 ? 11.352 8.883 -9.258 1 98.62 98 TRP A O 1
ATOM 735 N N . GLY A 1 99 ? 9.422 7.746 -9.695 1 98.75 99 GLY A N 1
ATOM 736 C CA . GLY A 1 99 ? 8.594 8.938 -9.789 1 98.75 99 GLY A CA 1
ATOM 737 C C . GLY A 1 99 ? 7.109 8.641 -9.648 1 98.75 99 GLY A C 1
ATOM 738 O O . GLY A 1 99 ? 6.617 7.645 -10.18 1 98.75 99 GLY A O 1
ATOM 739 N N . PRO A 1 100 ? 6.48 9.539 -9.008 1 98.88 100 PRO A N 1
ATOM 740 C CA . PRO A 1 100 ? 5.043 9.352 -8.812 1 98.88 100 PRO A CA 1
ATOM 741 C C . PRO A 1 100 ? 4.219 9.781 -10.023 1 98.88 100 PRO A C 1
ATOM 743 O O . PRO A 1 100 ? 4.562 10.766 -10.688 1 98.88 100 PRO A O 1
ATOM 746 N N . ILE A 1 101 ? 3.104 9.062 -10.281 1 98.5 101 ILE A N 1
ATOM 747 C CA . ILE A 1 101 ? 2.178 9.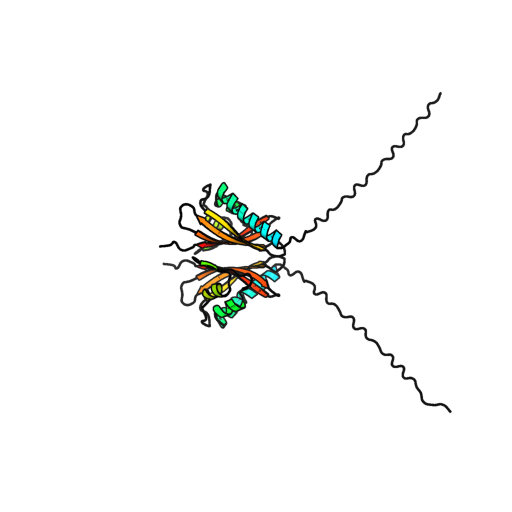453 -11.336 1 98.5 101 ILE A CA 1
ATOM 748 C C . ILE A 1 101 ? 0.817 9.797 -10.734 1 98.5 101 ILE A C 1
ATOM 750 O O . ILE A 1 101 ? -0.08 10.266 -11.438 1 98.5 101 ILE A O 1
ATOM 754 N N . GLY A 1 102 ? 0.645 9.508 -9.414 1 98.44 102 GLY A N 1
ATOM 755 C CA . GLY A 1 102 ? -0.614 9.812 -8.75 1 98.44 102 GLY A CA 1
ATOM 756 C C . GLY A 1 102 ? -0.503 9.836 -7.238 1 98.44 102 GLY A C 1
ATOM 757 O O . GLY A 1 102 ? 0.522 9.438 -6.68 1 98.44 102 GLY A O 1
ATOM 758 N N . ALA A 1 103 ? -1.578 10.367 -6.621 1 98.88 103 ALA A N 1
ATOM 759 C CA . ALA A 1 103 ? -1.693 10.438 -5.168 1 98.88 103 ALA A CA 1
ATOM 760 C C . ALA A 1 103 ? -3.156 10.453 -4.734 1 98.88 103 ALA A C 1
ATOM 762 O O . ALA A 1 103 ? -4.039 10.82 -5.512 1 98.88 103 ALA A O 1
ATOM 763 N N . MET A 1 104 ? -3.375 10.008 -3.576 1 98.75 104 MET A N 1
ATOM 764 C CA . MET A 1 104 ? -4.656 10.094 -2.885 1 98.75 104 MET A CA 1
ATOM 765 C C . MET A 1 104 ? -4.461 10.43 -1.411 1 98.75 104 MET A C 1
ATOM 767 O O . MET A 1 104 ? -3.605 9.844 -0.744 1 98.75 104 MET A O 1
ATOM 771 N N . ALA A 1 105 ? -5.219 11.359 -0.951 1 98.56 105 ALA A N 1
ATOM 772 C CA . ALA A 1 105 ? -5.047 11.836 0.418 1 98.56 105 ALA A CA 1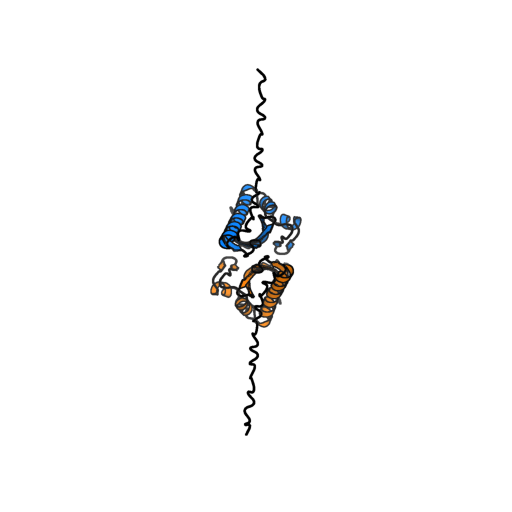
ATOM 773 C C . ALA A 1 105 ? -6.363 11.789 1.188 1 98.56 105 ALA A C 1
ATOM 775 O O . ALA A 1 105 ? -7.438 11.984 0.61 1 98.56 105 ALA A O 1
ATOM 776 N N . ALA A 1 106 ? -6.238 11.547 2.438 1 97.94 106 ALA A N 1
ATOM 777 C CA . ALA A 1 106 ? -7.383 11.719 3.33 1 97.94 106 ALA A CA 1
ATOM 778 C C . ALA A 1 106 ? -7.758 13.195 3.463 1 97.94 106 ALA A C 1
ATOM 780 O O . ALA A 1 106 ? -6.91 14.078 3.318 1 97.94 106 ALA A O 1
ATOM 781 N N . ALA A 1 107 ? -8.969 13.398 3.822 1 96.75 107 ALA A N 1
ATOM 782 C CA . ALA A 1 107 ? -9.461 14.766 3.975 1 96.75 107 ALA A CA 1
ATOM 783 C C . ALA A 1 107 ? -8.75 15.477 5.121 1 96.75 107 ALA A C 1
ATOM 785 O O . ALA A 1 107 ? -8.57 16.703 5.086 1 96.75 107 ALA A O 1
ATOM 786 N N . SER A 1 108 ? -8.281 14.734 6.129 1 96.62 108 SER A N 1
ATOM 787 C CA . SER A 1 108 ? -7.609 15.32 7.285 1 96.62 108 SER A CA 1
ATOM 788 C C . SER A 1 108 ? -6.188 15.758 6.938 1 96.62 108 SER A C 1
ATOM 790 O O . SER A 1 108 ? -5.555 16.484 7.699 1 96.62 108 SER A O 1
ATOM 792 N N . GLY A 1 109 ? -5.719 15.258 5.832 1 97.94 109 GLY A N 1
ATOM 793 C CA . GLY A 1 109 ? -4.383 15.625 5.398 1 97.94 109 GLY A CA 1
ATOM 794 C C . GLY A 1 109 ? -3.287 14.938 6.195 1 97.94 109 GLY A C 1
ATOM 795 O O . GLY A 1 109 ? -2.146 15.398 6.223 1 97.94 109 GLY A O 1
ATOM 796 N N . ASP A 1 110 ? -3.588 13.859 6.883 1 97.88 110 ASP A N 1
ATOM 797 C CA . ASP A 1 110 ? -2.615 13.242 7.781 1 97.88 110 ASP A CA 1
ATOM 798 C C . ASP A 1 110 ? -2.256 11.828 7.312 1 97.88 110 ASP A C 1
ATOM 800 O O . ASP A 1 110 ? -1.385 11.18 7.895 1 97.88 110 ASP A O 1
ATOM 804 N N . LEU A 1 111 ? -2.873 11.352 6.207 1 98.44 111 LEU A N 1
ATOM 805 C CA . LEU A 1 111 ? -2.598 10.047 5.613 1 98.44 111 LEU A CA 1
ATOM 806 C C . LEU A 1 111 ? -2.83 10.078 4.105 1 98.44 111 LEU A C 1
ATOM 808 O O . LEU A 1 111 ? -3.785 10.695 3.631 1 98.44 111 LEU A O 1
ATOM 812 N N . GLY A 1 112 ? -2.023 9.406 3.336 1 98.81 112 GLY A N 1
ATOM 813 C CA . GLY A 1 112 ? -2.193 9.32 1.895 1 98.81 112 GLY A CA 1
ATOM 814 C C . GLY A 1 112 ? -1.28 8.297 1.245 1 98.81 112 GLY A C 1
ATOM 815 O O . GLY A 1 112 ? -0.508 7.625 1.931 1 98.81 112 GLY A O 1
ATOM 816 N N . ILE A 1 113 ? -1.458 8.172 -0.053 1 98.94 113 ILE A N 1
ATOM 817 C CA . ILE A 1 113 ? -0.611 7.273 -0.832 1 98.94 113 ILE A CA 1
ATOM 818 C C . ILE A 1 113 ? -0.111 7.992 -2.082 1 98.94 113 ILE A C 1
ATOM 820 O O . ILE A 1 113 ? -0.75 8.93 -2.564 1 98.94 113 ILE A O 1
ATOM 824 N N . THR A 1 114 ? 1.027 7.617 -2.533 1 98.94 114 THR A N 1
ATOM 825 C CA . THR A 1 114 ? 1.503 7.875 -3.887 1 98.94 114 THR A CA 1
ATOM 826 C C . THR A 1 114 ? 1.812 6.566 -4.609 1 98.94 114 THR A C 1
ATOM 828 O O . THR A 1 114 ? 1.995 5.527 -3.973 1 98.94 114 THR A O 1
ATOM 831 N N . TRP A 1 115 ? 1.771 6.621 -5.902 1 98.88 115 TRP A N 1
ATOM 832 C CA . TRP A 1 115 ? 2.166 5.48 -6.719 1 98.88 115 TRP A CA 1
ATOM 833 C C . TRP A 1 115 ? 2.834 5.941 -8.008 1 98.88 115 TRP A C 1
ATOM 835 O O . TRP A 1 115 ? 2.627 7.074 -8.453 1 98.88 115 TRP A O 1
ATOM 845 N N . GLY A 1 116 ? 3.691 5.09 -8.477 1 98.81 116 GLY A N 1
ATOM 846 C CA . GLY A 1 116 ? 4.453 5.41 -9.68 1 98.81 116 GLY A CA 1
ATOM 847 C C . GLY A 1 116 ? 5.328 4.266 -10.148 1 98.81 116 GLY A C 1
ATOM 848 O O . GLY A 1 116 ? 5.035 3.1 -9.883 1 98.81 116 GLY A O 1
ATOM 849 N N . THR A 1 117 ? 6.312 4.676 -10.93 1 98.62 117 THR A N 1
ATOM 850 C CA . THR A 1 117 ? 7.207 3.695 -11.531 1 98.62 117 THR A CA 1
ATOM 851 C C . THR A 1 117 ? 8.625 3.861 -11.008 1 98.62 117 THR A C 1
ATOM 853 O O . THR A 1 117 ? 9 4.938 -10.539 1 98.62 117 THR A O 1
ATOM 856 N N . PHE A 1 118 ? 9.336 2.785 -11 1 98.31 118 PHE A N 1
ATOM 857 C CA . PHE A 1 118 ? 10.758 2.832 -10.672 1 98.31 118 PHE A CA 1
ATOM 858 C C . PHE A 1 118 ? 11.578 2.074 -11.703 1 98.31 118 PHE A C 1
ATOM 860 O O . PHE A 1 118 ? 11.031 1.278 -12.477 1 98.31 118 PHE A O 1
ATOM 867 N N . SER A 1 119 ? 12.82 2.418 -11.766 1 97.5 119 SER A N 1
ATOM 868 C CA . SER A 1 119 ? 13.82 1.723 -12.57 1 97.5 119 SER A CA 1
ATOM 869 C C . SER A 1 119 ? 15.195 1.757 -11.906 1 97.5 119 SER A C 1
ATOM 871 O O . SER A 1 119 ? 15.445 2.602 -11.047 1 97.5 119 SER A O 1
ATOM 873 N N . ILE A 1 120 ? 16.047 0.845 -12.297 1 95.94 120 ILE A N 1
ATOM 874 C CA . ILE A 1 120 ? 17.438 0.786 -11.82 1 95.94 120 ILE A CA 1
ATOM 875 C C . ILE A 1 120 ? 18.391 0.979 -13 1 95.94 120 ILE A C 1
ATOM 877 O O . ILE A 1 120 ? 18.312 0.26 -13.992 1 95.94 120 ILE A O 1
ATOM 881 N N . ASP A 1 121 ? 19.266 1.885 -12.859 1 95.69 121 ASP A N 1
ATOM 882 C CA . ASP A 1 121 ? 20.234 2.166 -13.906 1 95.69 121 ASP A CA 1
ATOM 883 C C . ASP A 1 121 ? 21.047 0.919 -14.25 1 95.69 121 ASP A C 1
ATOM 885 O O . ASP A 1 121 ? 21.391 0.133 -13.367 1 95.69 121 ASP A O 1
ATOM 889 N N . ASP A 1 122 ? 21.359 0.782 -15.594 1 93.31 122 ASP A N 1
ATOM 890 C CA . ASP A 1 122 ? 22.203 -0.286 -16.109 1 93.31 122 ASP A CA 1
ATOM 891 C C . ASP A 1 122 ? 21.641 -1.659 -15.75 1 93.31 122 ASP A C 1
ATOM 893 O O . ASP A 1 122 ? 22.406 -2.582 -15.445 1 93.31 122 ASP A O 1
ATOM 897 N N . SER A 1 123 ? 20.422 -1.694 -15.484 1 90.5 123 SER A N 1
ATOM 898 C CA . SER A 1 123 ? 19.688 -2.916 -15.188 1 90.5 123 SER A CA 1
ATOM 899 C C . SER A 1 123 ? 18.391 -2.988 -16 1 90.5 123 SER A C 1
ATOM 901 O O . SER A 1 123 ? 17.906 -1.971 -16.5 1 90.5 123 SER A O 1
ATOM 903 N N . THR A 1 124 ? 17.859 -4.129 -16.172 1 92.62 124 THR A N 1
ATOM 904 C CA . THR A 1 124 ? 16.562 -4.301 -16.812 1 92.62 124 THR A CA 1
ATOM 905 C C . THR A 1 124 ? 15.445 -4.289 -15.766 1 92.62 124 THR A C 1
ATOM 907 O O . THR A 1 124 ? 14.266 -4.414 -16.109 1 92.62 124 THR A O 1
ATOM 910 N N . THR A 1 125 ? 15.836 -4.086 -14.57 1 95 125 THR A N 1
ATOM 911 C CA . THR A 1 125 ? 14.844 -4.102 -13.508 1 95 125 THR A CA 1
ATOM 912 C C . THR A 1 125 ? 14.047 -2.797 -13.492 1 95 125 THR A C 1
ATOM 914 O O . THR A 1 125 ? 14.633 -1.711 -13.453 1 95 125 THR A O 1
ATOM 917 N N . ALA A 1 126 ? 12.766 -2.91 -13.57 1 97.12 126 ALA A N 1
ATOM 918 C CA . ALA A 1 126 ? 11.797 -1.819 -13.461 1 97.12 126 ALA A CA 1
ATOM 919 C C . ALA A 1 126 ? 10.469 -2.32 -12.914 1 97.12 126 ALA A C 1
ATOM 921 O O . ALA A 1 126 ? 10.242 -3.529 -12.812 1 97.12 126 ALA A O 1
ATOM 922 N N . GLY A 1 127 ? 9.672 -1.428 -12.531 1 97.62 127 GLY A N 1
ATOM 923 C CA . GLY A 1 127 ? 8.367 -1.825 -12.023 1 97.62 127 GLY A CA 1
ATOM 924 C C . GLY A 1 127 ? 7.551 -0.66 -11.492 1 97.62 127 GLY A C 1
ATOM 925 O O . GLY A 1 127 ? 7.691 0.469 -11.969 1 97.62 127 GLY A O 1
ATOM 926 N N . ASN A 1 128 ? 6.645 -1.008 -10.586 1 98.5 128 ASN A N 1
ATOM 927 C CA . ASN A 1 128 ? 5.688 -0.054 -10.031 1 98.5 128 ASN A CA 1
ATOM 928 C C . ASN A 1 128 ? 5.641 -0.128 -8.508 1 98.5 128 ASN A C 1
ATOM 930 O O . ASN A 1 128 ? 5.988 -1.153 -7.918 1 98.5 128 ASN A O 1
ATOM 934 N N . TYR A 1 129 ? 5.301 0.96 -7.922 1 98.5 129 TYR A N 1
ATOM 935 C CA . TYR A 1 129 ? 5.305 1.004 -6.461 1 98.5 129 TYR A CA 1
ATOM 936 C C . TYR A 1 129 ? 4.074 1.733 -5.934 1 98.5 129 TYR A C 1
ATOM 938 O O . TYR A 1 129 ? 3.416 2.467 -6.676 1 98.5 129 TYR A O 1
ATOM 946 N N . VAL A 1 130 ? 3.719 1.479 -4.734 1 98.88 130 VAL A N 1
ATOM 947 C CA . VAL A 1 130 ? 2.832 2.27 -3.889 1 98.88 130 VAL A CA 1
ATOM 948 C C . VAL A 1 130 ? 3.543 2.629 -2.586 1 98.88 130 VAL A C 1
ATOM 950 O O . VAL A 1 130 ? 4.223 1.788 -1.991 1 98.88 130 VAL A O 1
ATOM 953 N N . THR A 1 131 ? 3.451 3.814 -2.166 1 98.94 131 THR A N 1
ATOM 954 C CA . THR A 1 131 ? 3.975 4.27 -0.884 1 98.94 131 THR A CA 1
ATOM 955 C C . THR A 1 131 ? 2.859 4.852 -0.019 1 98.94 131 THR A C 1
ATOM 957 O O . THR A 1 131 ? 2.029 5.621 -0.503 1 98.94 131 THR A O 1
ATOM 960 N N . VAL A 1 132 ? 2.77 4.453 1.205 1 99 132 VAL A N 1
ATOM 961 C CA . VAL A 1 132 ? 1.849 5.004 2.193 1 99 132 VAL A CA 1
ATOM 962 C C . VAL A 1 132 ? 2.576 6.023 3.066 1 99 132 VAL A C 1
ATOM 964 O O . VAL A 1 132 ? 3.66 5.746 3.584 1 99 132 VAL A O 1
ATOM 967 N N . TRP A 1 133 ? 1.939 7.137 3.219 1 98.94 133 TRP A N 1
ATOM 968 C CA . TRP A 1 133 ? 2.512 8.266 3.949 1 98.94 133 TRP A CA 1
ATOM 969 C C . TRP A 1 133 ? 1.614 8.672 5.113 1 98.94 133 TRP A C 1
ATOM 971 O O . TRP A 1 133 ? 0.388 8.688 4.984 1 98.94 133 TRP A O 1
ATOM 981 N N . ARG A 1 134 ? 2.248 9.117 6.137 1 98.75 134 ARG A N 1
ATOM 982 C CA . ARG A 1 134 ? 1.512 9.82 7.18 1 98.75 134 ARG A CA 1
ATOM 983 C C . ARG A 1 134 ? 2.223 11.109 7.582 1 98.75 134 ARG A C 1
ATOM 985 O O . ARG A 1 134 ? 3.43 11.25 7.379 1 98.75 134 ARG A O 1
ATOM 992 N N . LYS A 1 135 ? 1.463 12.031 8.07 1 98.38 135 LYS A N 1
ATOM 993 C CA . LYS A 1 135 ? 2.018 13.297 8.555 1 98.38 135 LYS A CA 1
ATOM 994 C C . LYS A 1 135 ? 2.549 13.148 9.977 1 98.38 135 LYS A C 1
ATOM 996 O O . LYS A 1 135 ? 1.83 12.703 10.867 1 98.38 135 LYS A O 1
ATOM 1001 N N . VAL A 1 136 ? 3.811 13.445 10.203 1 98.19 136 VAL A N 1
ATOM 1002 C CA . VAL A 1 136 ? 4.473 13.453 11.5 1 98.19 136 VAL A CA 1
ATOM 1003 C C . VAL A 1 136 ? 5.09 14.82 11.758 1 98.19 136 VAL A C 1
ATOM 1005 O O . VAL A 1 136 ? 6.027 15.227 11.062 1 98.19 136 VAL A O 1
ATOM 1008 N N . ASN A 1 137 ? 4.512 15.555 12.664 1 97 137 ASN A N 1
ATOM 1009 C CA . ASN A 1 137 ? 4.988 16.906 12.969 1 97 137 ASN A CA 1
ATOM 1010 C C . ASN A 1 137 ? 5.035 17.781 11.719 1 97 137 ASN A C 1
ATOM 1012 O O . ASN A 1 137 ? 6.043 18.422 11.453 1 97 137 ASN A O 1
ATOM 1016 N N . GLY A 1 138 ? 4.047 17.609 10.922 1 96.88 138 GLY A N 1
ATOM 1017 C CA . GLY A 1 138 ? 3.854 18.484 9.773 1 96.88 138 GLY A CA 1
ATOM 1018 C C . GLY A 1 138 ? 4.578 18 8.531 1 96.88 138 GLY A C 1
ATOM 1019 O O . GLY A 1 138 ? 4.469 18.594 7.465 1 96.88 138 GLY A O 1
ATOM 1020 N N . GLU A 1 139 ? 5.328 16.844 8.641 1 98.44 139 GLU A N 1
ATOM 1021 C CA . GLU A 1 139 ? 6.094 16.312 7.52 1 98.44 139 GLU A CA 1
ATOM 1022 C C . GLU A 1 139 ? 5.559 14.961 7.082 1 98.44 139 GLU A C 1
ATOM 1024 O O . GLU A 1 139 ? 5.199 14.125 7.922 1 98.44 139 GLU A O 1
ATOM 1029 N N . TRP A 1 140 ? 5.539 14.781 5.785 1 98.88 140 TRP A N 1
ATOM 1030 C CA . TRP A 1 140 ? 5.195 13.461 5.273 1 98.88 140 TRP A CA 1
ATOM 1031 C C . TRP A 1 140 ? 6.316 12.461 5.539 1 98.88 140 TRP A C 1
ATOM 1033 O O . TRP A 1 140 ? 7.469 12.711 5.184 1 98.88 140 TRP A O 1
ATOM 1043 N N . LYS A 1 141 ? 5.949 11.359 6.184 1 98.94 141 LYS A N 1
ATOM 1044 C CA . LYS A 1 141 ? 6.871 10.258 6.418 1 98.94 141 LYS A CA 1
ATOM 1045 C C . LYS A 1 141 ? 6.281 8.938 5.922 1 98.94 141 LYS A C 1
ATOM 1047 O O . LYS A 1 141 ? 5.062 8.766 5.906 1 98.94 141 LYS A O 1
ATOM 1052 N N . ILE A 1 142 ? 7.125 8.031 5.551 1 98.94 142 ILE A N 1
ATOM 1053 C CA . ILE A 1 142 ? 6.715 6.77 4.957 1 98.94 142 ILE A CA 1
ATOM 1054 C C . ILE A 1 142 ? 6.352 5.773 6.055 1 98.94 142 ILE A C 1
ATOM 1056 O O . ILE A 1 142 ? 7.133 5.551 6.984 1 98.94 142 ILE A O 1
ATOM 1060 N N . VAL A 1 143 ? 5.18 5.242 5.906 1 98.88 143 VAL A N 1
ATOM 1061 C CA . VAL A 1 143 ? 4.715 4.168 6.773 1 98.88 143 VAL A CA 1
ATOM 1062 C C . VAL A 1 143 ? 5.113 2.816 6.18 1 98.88 143 VAL A C 1
ATOM 1064 O O . VAL A 1 143 ? 5.539 1.914 6.902 1 98.88 143 VAL A O 1
ATOM 1067 N N . THR A 1 144 ? 4.918 2.666 4.93 1 98.81 144 THR A N 1
ATOM 1068 C CA . THR A 1 144 ? 5.312 1.479 4.18 1 98.81 144 THR A CA 1
ATOM 1069 C C . THR A 1 144 ? 5.359 1.78 2.684 1 98.81 144 THR A C 1
ATOM 1071 O O . THR A 1 144 ? 4.77 2.76 2.223 1 98.81 144 THR A O 1
ATOM 1074 N N . ASP A 1 145 ? 6.074 1.026 1.984 1 98.62 145 ASP A N 1
ATOM 1075 C CA . ASP A 1 145 ? 6.07 1.035 0.525 1 98.62 145 ASP A CA 1
ATOM 1076 C C . ASP A 1 145 ? 6.254 -0.375 -0.033 1 98.62 145 ASP A C 1
ATOM 1078 O O . ASP A 1 145 ? 6.922 -1.209 0.58 1 98.62 145 ASP A O 1
ATOM 1082 N N . VAL A 1 146 ? 5.598 -0.651 -1.069 1 97.69 146 VAL A N 1
ATOM 1083 C CA . VAL A 1 146 ? 5.688 -1.938 -1.752 1 97.69 146 VAL A CA 1
ATOM 1084 C C . VAL A 1 146 ? 5.922 -1.718 -3.244 1 97.69 146 VAL A C 1
ATOM 1086 O O . VAL A 1 146 ? 5.316 -0.829 -3.85 1 97.69 146 VAL A O 1
ATOM 1089 N N . ALA A 1 147 ? 6.809 -2.457 -3.768 1 96.75 147 ALA A N 1
ATOM 1090 C CA . ALA A 1 147 ? 7.109 -2.395 -5.195 1 96.75 147 ALA A CA 1
ATOM 1091 C C . ALA A 1 147 ? 6.934 -3.762 -5.852 1 96.75 147 ALA A C 1
ATOM 1093 O O . ALA A 1 147 ? 7.164 -4.793 -5.219 1 96.75 147 ALA A O 1
ATOM 1094 N N . VAL A 1 148 ? 6.504 -3.74 -7.047 1 95.75 148 VAL A N 1
ATOM 1095 C CA . VAL A 1 148 ? 6.348 -4.93 -7.879 1 95.75 148 VAL A CA 1
ATOM 1096 C C . VAL A 1 148 ? 7.246 -4.816 -9.109 1 95.75 148 VAL A C 1
ATOM 1098 O O . VAL A 1 148 ? 7.07 -3.914 -9.938 1 95.75 148 VAL A O 1
ATOM 1101 N N . ASP A 1 149 ? 8.109 -5.777 -9.203 1 95.25 149 ASP A N 1
ATOM 1102 C CA . ASP A 1 149 ? 9.023 -5.801 -10.336 1 95.25 149 ASP A CA 1
ATOM 1103 C C . ASP A 1 149 ? 8.312 -6.301 -11.602 1 95.25 149 ASP A C 1
ATOM 1105 O O . ASP A 1 149 ? 7.539 -7.258 -11.547 1 95.25 149 ASP A O 1
ATOM 1109 N N . ASP A 1 150 ? 8.602 -5.664 -12.664 1 95.12 150 ASP A N 1
ATOM 1110 C CA . ASP A 1 150 ? 8.203 -6.215 -13.961 1 95.12 150 ASP A CA 1
ATOM 1111 C C . ASP A 1 150 ? 9.109 -7.371 -14.375 1 95.12 150 ASP A C 1
ATOM 1113 O O . ASP A 1 150 ? 10.297 -7.379 -14.047 1 95.12 150 ASP A O 1
ATOM 1117 N N . PRO A 1 151 ? 8.469 -8.312 -15.055 1 90.44 151 PRO A N 1
ATOM 1118 C CA . PRO A 1 151 ? 9.328 -9.391 -15.555 1 90.44 151 PRO A CA 1
ATOM 1119 C C . PRO A 1 151 ? 10.352 -8.898 -16.578 1 90.44 151 PRO A C 1
ATOM 1121 O O . PRO A 1 151 ? 10.094 -7.953 -17.312 1 90.44 151 PRO A O 1
ATOM 1124 N N . VAL A 1 152 ? 11.562 -9.508 -16.469 1 81.44 152 VAL A N 1
ATOM 1125 C CA . VAL A 1 152 ? 12.602 -9.195 -17.438 1 81.44 152 VAL A CA 1
ATOM 1126 C C . VAL A 1 152 ? 12.312 -9.914 -18.75 1 81.44 152 VAL A C 1
ATOM 1128 O O . VAL A 1 152 ? 12.016 -11.109 -18.766 1 81.44 152 VAL A O 1
ATOM 1131 N N . ALA A 1 153 ? 12.07 -9.086 -19.812 1 64.25 153 ALA A N 1
ATOM 1132 C CA . ALA A 1 153 ? 11.852 -9.695 -21.109 1 64.25 153 ALA A CA 1
ATOM 1133 C C . ALA A 1 153 ? 12.945 -10.719 -21.422 1 64.25 153 ALA A C 1
ATOM 1135 O O . ALA A 1 153 ? 14.117 -10.508 -21.094 1 64.25 153 ALA A O 1
ATOM 1136 N N . GLU A 1 154 ? 12.516 -11.992 -21.453 1 54.44 154 GLU A N 1
ATOM 1137 C CA . GLU A 1 154 ? 13.461 -12.992 -21.953 1 54.44 154 GLU A CA 1
ATOM 1138 C C . GLU A 1 154 ? 14.062 -12.57 -23.297 1 54.44 154 GLU A C 1
ATOM 1140 O O . GLU A 1 154 ? 13.422 -11.852 -24.062 1 54.44 154 GLU A O 1
ATOM 1145 N N . MET B 1 1 ? -88.438 28.312 29.719 1 25.83 1 MET B N 1
ATOM 1146 C CA . MET B 1 1 ? -87.25 29.109 29.469 1 25.83 1 MET B CA 1
ATOM 1147 C C . MET B 1 1 ? -86.125 28.266 28.844 1 25.83 1 MET B C 1
ATOM 1149 O O . MET B 1 1 ? -85.625 28.609 27.781 1 25.83 1 MET B O 1
ATOM 1153 N N . ILE B 1 2 ? -85.062 27.891 29.578 1 33.59 2 ILE B N 1
ATOM 1154 C CA . ILE B 1 2 ? -83.625 28 29.422 1 33.59 2 ILE B CA 1
ATOM 1155 C C . ILE B 1 2 ? -83.062 26.703 28.812 1 33.59 2 ILE B C 1
ATOM 1157 O O . ILE B 1 2 ? -83.25 25.625 29.406 1 33.59 2 ILE B O 1
ATOM 1161 N N . LYS B 1 3 ? -82.875 26.797 27.484 1 31.17 3 LYS B N 1
ATOM 1162 C CA . LYS B 1 3 ? -82.125 25.984 26.484 1 31.17 3 LYS B CA 1
ATOM 1163 C C . LYS B 1 3 ? -80.75 25.578 26.984 1 31.17 3 LYS B C 1
ATOM 1165 O O . LYS B 1 3 ? -80.188 26.234 27.875 1 31.17 3 LYS B O 1
ATOM 1170 N N . PHE B 1 4 ? -80.125 24.5 26.297 1 34.75 4 PHE B N 1
ATOM 1171 C CA . PHE B 1 4 ? -79.188 23.359 26.266 1 34.75 4 PHE B CA 1
ATOM 1172 C C . PHE B 1 4 ? -77.75 23.828 26.016 1 34.75 4 PHE B C 1
ATOM 1174 O O . PHE B 1 4 ? -76.812 23.031 26.141 1 34.75 4 PHE B O 1
ATOM 1181 N N . ALA B 1 5 ? -77.438 25.094 25.5 1 40.09 5 ALA B N 1
ATOM 1182 C CA . ALA B 1 5 ? -76.375 24.938 24.516 1 40.09 5 ALA B CA 1
ATOM 1183 C C . ALA B 1 5 ? -75 24.812 25.203 1 40.09 5 ALA B C 1
ATOM 1185 O O . ALA B 1 5 ? -74.5 25.781 25.766 1 40.09 5 ALA B O 1
ATOM 1186 N N . LYS B 1 6 ? -74.75 23.875 26.125 1 36.62 6 LYS B N 1
ATOM 1187 C CA . LYS B 1 6 ? -73.438 23.953 26.688 1 36.62 6 LYS B CA 1
ATOM 1188 C C . LYS B 1 6 ? -72.375 23.891 25.578 1 36.62 6 LYS B C 1
ATOM 1190 O O . LYS B 1 6 ? -72.5 23.141 24.609 1 36.62 6 LYS B O 1
ATOM 1195 N N . SER B 1 7 ? -71.562 25.047 25.266 1 39.25 7 SER B N 1
ATOM 1196 C CA . SER B 1 7 ? -70.438 25.359 24.453 1 39.25 7 SER B CA 1
ATOM 1197 C C . SER B 1 7 ? -69.25 24.453 24.781 1 39.25 7 SER B C 1
ATOM 1199 O O . SER B 1 7 ? -68.75 24.453 25.922 1 39.25 7 SER B O 1
ATOM 1201 N N . CYS B 1 8 ? -69.188 23.156 24.438 1 37.75 8 CYS B N 1
ATOM 1202 C CA . CYS B 1 8 ? -68 22.328 24.625 1 37.75 8 CYS B CA 1
ATOM 1203 C C . CYS B 1 8 ? -66.812 22.938 23.938 1 37.75 8 CYS B C 1
ATOM 1205 O O . CYS B 1 8 ? -66.812 23.094 22.719 1 37.75 8 CYS B O 1
ATOM 1207 N N . ARG B 1 9 ? -66.188 23.969 24.562 1 36.81 9 ARG B N 1
ATOM 1208 C CA . ARG B 1 9 ? -64.938 24.594 24.172 1 36.81 9 ARG B CA 1
ATOM 1209 C C . ARG B 1 9 ? -63.844 23.547 23.922 1 36.81 9 ARG B C 1
ATOM 1211 O O . ARG B 1 9 ? -63.531 22.734 24.797 1 36.81 9 ARG B O 1
ATOM 1218 N N . TYR B 1 10 ? -63.812 22.922 22.672 1 36.78 10 TYR B N 1
ATOM 1219 C CA . TYR B 1 10 ? -62.75 22.078 22.125 1 36.78 10 TYR B CA 1
ATOM 1220 C C . TYR B 1 10 ? -61.375 22.766 22.234 1 36.78 10 TYR B C 1
ATOM 1222 O O . TYR B 1 10 ? -61.156 23.828 21.641 1 36.78 10 TYR B O 1
ATOM 1230 N N . LEU B 1 11 ? -60.875 22.953 23.453 1 37.56 11 LEU B N 1
ATOM 1231 C CA . LEU B 1 11 ? -59.5 23.422 23.531 1 37.56 11 LEU B CA 1
ATOM 1232 C C . LEU B 1 11 ? -58.562 22.469 22.781 1 37.56 11 LEU B C 1
ATOM 1234 O O . LEU B 1 11 ? -58.5 21.281 23.109 1 37.56 11 LEU B O 1
ATOM 1238 N N . ALA B 1 12 ? -58.438 22.625 21.422 1 39.28 12 ALA B N 1
ATOM 1239 C CA . ALA B 1 12 ? -57.469 21.953 20.562 1 39.28 12 ALA B CA 1
ATOM 1240 C C . ALA B 1 12 ? -56.031 22.141 21.094 1 39.28 12 ALA B C 1
ATOM 1242 O O . ALA B 1 12 ? -55.594 23.281 21.266 1 39.28 12 ALA B O 1
ATOM 1243 N N . CYS B 1 13 ? -55.562 21.297 22 1 38.56 13 CYS B N 1
ATOM 1244 C CA . CYS B 1 13 ? -54.188 21.219 22.422 1 38.56 13 CYS B CA 1
ATOM 1245 C C . CYS B 1 13 ? -53.25 21.031 21.234 1 38.56 13 CYS B C 1
ATOM 1247 O O . CYS B 1 13 ? -53.344 20.031 20.516 1 38.56 13 CYS B O 1
ATOM 1249 N N . THR B 1 14 ? -52.938 22.094 20.516 1 43.09 14 THR B N 1
ATOM 1250 C CA . THR B 1 14 ? -51.906 22.016 19.469 1 43.09 14 THR B CA 1
ATOM 1251 C C . THR B 1 14 ? -50.594 21.516 20.047 1 43.09 14 THR B C 1
ATOM 1253 O O . THR B 1 14 ? -50 22.172 20.906 1 43.09 14 THR B O 1
ATOM 1256 N N . ALA B 1 15 ? -50.406 20.234 20.188 1 41.12 15 ALA B N 1
ATOM 1257 C CA . ALA B 1 15 ? -49.094 19.656 20.516 1 41.12 15 ALA B CA 1
ATOM 1258 C C . ALA B 1 15 ? -48.062 20.031 19.469 1 41.12 15 ALA B C 1
ATOM 1260 O O . ALA B 1 15 ? -48.219 19.703 18.281 1 41.12 15 ALA B O 1
ATOM 1261 N N . ILE B 1 16 ? -47.375 21.172 19.609 1 45.53 16 ILE B N 1
ATOM 1262 C CA . ILE B 1 16 ? -46.219 21.5 18.812 1 45.53 16 ILE B CA 1
ATOM 1263 C C . ILE B 1 16 ? -45.156 20.406 18.969 1 45.53 16 ILE B C 1
ATOM 1265 O O . ILE B 1 16 ? -44.656 20.156 20.062 1 45.53 16 ILE B O 1
ATOM 1269 N N . LEU B 1 17 ? -45.125 19.391 18.141 1 44.59 17 LEU B N 1
ATOM 1270 C CA . LEU B 1 17 ? -44.031 18.422 18.031 1 44.59 17 LEU B CA 1
ATOM 1271 C C . LEU B 1 17 ? -42.719 19.109 17.688 1 44.59 17 LEU B C 1
ATOM 1273 O O . LEU B 1 17 ? -42.594 19.703 16.609 1 44.59 17 LEU B O 1
ATOM 1277 N N . ALA B 1 18 ? -42 19.656 18.656 1 45.97 18 ALA B N 1
ATOM 1278 C CA . ALA B 1 18 ? -40.625 20.094 18.453 1 45.97 18 ALA B CA 1
ATOM 1279 C C . ALA B 1 18 ? -39.781 18.984 17.828 1 45.97 18 ALA B C 1
ATOM 1281 O O . ALA B 1 18 ? -39.688 17.891 18.375 1 45.97 18 ALA B O 1
ATOM 1282 N N . GLY B 1 19 ? -39.656 18.906 16.531 1 44.38 19 GLY B N 1
ATOM 1283 C CA . GLY B 1 19 ? -38.688 18.062 15.836 1 44.38 19 GLY B CA 1
ATOM 1284 C C . GLY B 1 19 ? -37.312 18.172 16.406 1 44.38 19 GLY B C 1
ATOM 1285 O O . GLY B 1 19 ? -36.719 19.266 16.484 1 44.38 19 GLY B O 1
ATOM 1286 N N . LEU B 1 20 ? -36.938 17.359 17.312 1 46.84 20 LEU B N 1
ATOM 1287 C CA . LEU B 1 20 ? -35.562 17.172 17.719 1 46.84 20 LEU B CA 1
ATOM 1288 C C . LEU B 1 20 ? -34.656 17 16.5 1 46.84 20 LEU B C 1
ATOM 1290 O O . LEU B 1 20 ? -34.75 15.984 15.797 1 46.84 20 LEU B O 1
ATOM 1294 N N . ALA B 1 21 ? -34.344 18.078 15.828 1 46.94 21 ALA B N 1
ATOM 1295 C CA . ALA B 1 21 ? -33.188 17.953 14.938 1 46.94 21 ALA B CA 1
ATOM 1296 C C . ALA B 1 21 ? -32.031 17.281 15.641 1 46.94 21 ALA B C 1
ATOM 1298 O O . ALA B 1 21 ? -31.406 17.859 16.531 1 46.94 21 ALA B O 1
ATOM 1299 N N . GLY B 1 22 ? -32.125 15.992 15.852 1 44.81 22 GLY B N 1
ATOM 1300 C CA . GLY B 1 22 ? -30.875 15.336 16.234 1 44.81 22 GLY B CA 1
ATOM 1301 C C . GLY B 1 22 ? -29.672 15.812 15.445 1 44.81 22 GLY B C 1
ATOM 1302 O O . GLY B 1 22 ? -29.609 15.617 14.227 1 44.81 22 GLY B O 1
ATOM 1303 N N . CYS B 1 23 ? -29.094 16.797 15.789 1 45 23 CYS B N 1
ATOM 1304 C CA . CYS B 1 23 ? -27.719 17 15.328 1 45 23 CYS B CA 1
ATOM 1305 C C . CYS B 1 23 ? -26.984 15.68 15.219 1 45 23 CYS B C 1
ATOM 1307 O O . CYS B 1 23 ? -26.766 14.992 16.219 1 45 23 CYS B O 1
ATOM 1309 N N . ALA B 1 24 ? -27.156 14.898 14.156 1 46.69 24 ALA B N 1
ATOM 1310 C CA . ALA B 1 24 ? -26.141 13.867 13.922 1 46.69 24 ALA B CA 1
ATOM 1311 C C . ALA B 1 24 ? -24.75 14.344 14.344 1 46.69 24 ALA B C 1
ATOM 1313 O O . ALA B 1 24 ? -24.172 15.203 13.688 1 46.69 24 ALA B O 1
ATOM 1314 N N . SER B 1 25 ? -24.469 14.383 15.562 1 44.81 25 SER B N 1
ATOM 1315 C CA . SER B 1 25 ? -23.094 14.594 15.977 1 44.81 25 SER B CA 1
ATOM 1316 C C . SER B 1 25 ? -22.109 13.836 15.078 1 44.81 25 SER B C 1
ATOM 1318 O O . SER B 1 25 ? -22.266 12.633 14.875 1 44.81 25 SER B O 1
ATOM 1320 N N . VAL B 1 26 ? -21.672 14.414 13.992 1 48.62 26 VAL 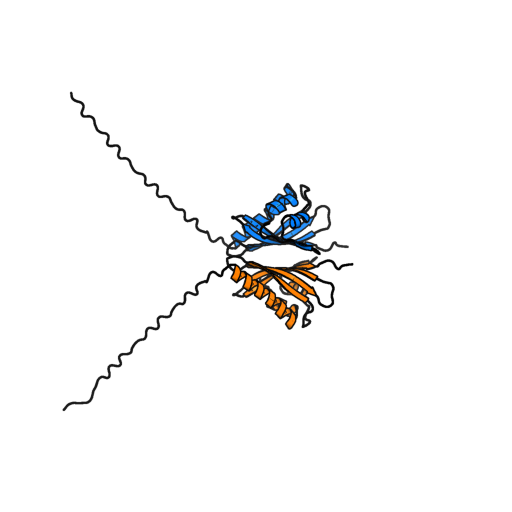B N 1
ATOM 1321 C CA . VAL B 1 26 ? -20.453 13.859 13.438 1 48.62 26 VAL B CA 1
ATOM 1322 C C . VAL B 1 26 ? -19.578 13.312 14.57 1 48.62 26 VAL B C 1
ATOM 1324 O O . VAL B 1 26 ? -18.969 14.078 15.32 1 48.62 26 VAL B O 1
ATOM 1327 N N . THR B 1 27 ? -20.125 12.359 15.422 1 52.31 27 THR B N 1
ATOM 1328 C CA . THR B 1 27 ? -19.281 11.758 16.453 1 52.31 27 THR B CA 1
ATOM 1329 C C . THR B 1 27 ? -17.875 11.508 15.914 1 52.31 27 THR B C 1
ATOM 1331 O O . THR B 1 27 ? -17.703 10.844 14.891 1 52.31 27 THR B O 1
ATOM 1334 N N . ASN B 1 28 ? -17 12.453 16.062 1 65.12 28 ASN B N 1
ATOM 1335 C CA . ASN B 1 28 ? -15.562 12.289 15.844 1 65.12 28 ASN B CA 1
ATOM 1336 C C . ASN B 1 28 ? -15.078 10.922 16.312 1 65.12 28 ASN B C 1
ATOM 1338 O O . ASN B 1 28 ? -14.961 10.68 17.516 1 65.12 28 ASN B O 1
ATOM 1342 N N . GLN B 1 29 ? -15.25 9.898 15.57 1 80.19 29 GLN B N 1
ATOM 1343 C CA . GLN B 1 29 ? -14.773 8.562 15.914 1 80.19 29 GLN B CA 1
ATOM 1344 C C . GLN B 1 29 ? -13.297 8.578 16.297 1 80.19 29 GLN B C 1
ATOM 1346 O O . GLN B 1 29 ? -12.516 9.352 15.734 1 80.19 29 GLN B O 1
ATOM 1351 N N . SER B 1 30 ? -13.039 7.91 17.406 1 87.75 30 SER B N 1
ATOM 1352 C CA . SER B 1 30 ? -11.648 7.75 17.812 1 87.75 30 SER B CA 1
ATOM 1353 C C . SER B 1 30 ? -10.844 7.004 16.75 1 87.75 30 SER B C 1
ATOM 1355 O O . SER B 1 30 ? -11.391 6.18 16.016 1 87.75 30 SER B O 1
ATOM 1357 N N . PRO B 1 31 ? -9.586 7.363 16.672 1 88 31 PRO B N 1
ATOM 1358 C CA . PRO B 1 31 ? -8.75 6.613 15.727 1 88 31 PRO B CA 1
ATOM 1359 C C . PRO B 1 31 ? -8.859 5.102 15.922 1 88 31 PRO B C 1
ATOM 1361 O O . PRO B 1 31 ? -8.93 4.352 14.938 1 88 31 PRO B O 1
ATOM 1364 N N . ALA B 1 32 ? -8.93 4.66 17.156 1 91.94 32 ALA B N 1
ATOM 1365 C CA . ALA B 1 32 ? -9.023 3.23 17.438 1 91.94 32 ALA B CA 1
ATOM 1366 C C . ALA B 1 32 ? -10.328 2.65 16.891 1 91.94 32 ALA B C 1
ATOM 1368 O O . ALA B 1 32 ? -10.344 1.531 16.375 1 91.94 32 ALA B O 1
ATOM 1369 N N . SER B 1 33 ? -11.367 3.389 16.984 1 95.75 33 SER B N 1
ATOM 1370 C CA . SER B 1 33 ? -12.648 2.912 16.469 1 95.75 33 SER B CA 1
ATOM 1371 C C . SER B 1 33 ? -12.641 2.832 14.945 1 95.75 33 SER B C 1
ATOM 1373 O O . SER B 1 33 ? -13.234 1.918 14.367 1 95.75 33 SER B O 1
ATOM 1375 N N . ILE B 1 34 ? -12.023 3.76 14.297 1 97.69 34 ILE B N 1
ATOM 1376 C CA . ILE B 1 34 ? -11.938 3.75 12.844 1 97.69 34 ILE B CA 1
ATOM 1377 C C . ILE B 1 34 ? -11.094 2.564 12.383 1 97.69 34 ILE B C 1
ATOM 1379 O O . ILE B 1 34 ? -11.469 1.846 11.453 1 97.69 34 ILE B O 1
ATOM 1383 N N . GLU B 1 35 ? -10.016 2.297 13.086 1 98.5 35 GLU B N 1
ATOM 1384 C CA . GLU B 1 35 ? -9.141 1.183 12.742 1 98.5 35 GLU B CA 1
ATOM 1385 C C . GLU B 1 35 ? -9.844 -0.156 12.953 1 98.5 35 GLU B C 1
ATOM 1387 O O . GLU B 1 35 ? -9.664 -1.089 12.164 1 98.5 35 GLU B O 1
ATOM 1392 N N . GLN B 1 36 ? -10.648 -0.249 13.969 1 98.38 36 GLN B N 1
ATOM 1393 C CA . GLN B 1 36 ? -11.422 -1.467 14.172 1 98.38 36 GLN B CA 1
ATOM 1394 C C . GLN B 1 36 ? -12.414 -1.679 13.023 1 98.38 36 GLN B C 1
ATOM 1396 O O . GLN B 1 36 ? -12.664 -2.814 12.617 1 98.38 36 GLN B O 1
ATOM 1401 N N . SER B 1 37 ? -13 -0.617 12.516 1 98.69 37 SER B N 1
ATOM 1402 C CA . SER B 1 37 ? -13.922 -0.754 11.398 1 98.69 37 SER B CA 1
ATOM 1403 C C . SER B 1 37 ? -13.188 -1.181 10.125 1 98.69 37 SER B C 1
ATOM 1405 O O . SER B 1 37 ? -13.758 -1.884 9.289 1 98.69 37 SER B O 1
ATOM 1407 N N . LEU B 1 38 ? -11.914 -0.768 9.961 1 98.94 38 LEU B N 1
ATOM 1408 C CA . LEU B 1 38 ? -11.086 -1.229 8.852 1 98.94 38 LEU B CA 1
ATOM 1409 C C . LEU B 1 38 ? -10.797 -2.723 8.969 1 98.94 38 LEU B C 1
ATOM 1411 O O . LEU B 1 38 ? -10.898 -3.457 7.984 1 98.94 38 LEU B O 1
ATOM 1415 N N . ILE B 1 39 ? -10.453 -3.123 10.172 1 98.94 39 ILE B N 1
ATOM 1416 C CA . ILE B 1 39 ? -10.203 -4.539 10.422 1 98.94 39 ILE B CA 1
ATOM 1417 C C . ILE B 1 39 ? -11.453 -5.352 10.102 1 98.94 39 ILE B C 1
ATOM 1419 O O . ILE B 1 39 ? -11.375 -6.395 9.445 1 98.94 39 ILE B O 1
ATOM 1423 N N . ALA B 1 40 ? -12.578 -4.844 10.484 1 98.94 40 ALA B N 1
ATOM 1424 C CA . ALA B 1 40 ? -13.844 -5.523 10.203 1 98.94 40 ALA B CA 1
ATOM 1425 C C . ALA B 1 40 ? -14.109 -5.598 8.703 1 98.94 40 ALA B C 1
ATOM 1427 O O . ALA B 1 40 ? -14.602 -6.609 8.203 1 98.94 40 ALA B O 1
ATOM 1428 N N . ALA B 1 41 ? -13.82 -4.535 7.957 1 98.94 41 ALA B N 1
ATOM 1429 C CA . ALA B 1 41 ? -14 -4.527 6.508 1 98.94 41 ALA B CA 1
ATOM 1430 C C . ALA B 1 41 ? -13.102 -5.562 5.84 1 98.94 41 ALA B C 1
ATOM 1432 O O . ALA B 1 41 ? -13.539 -6.281 4.938 1 98.94 41 ALA B O 1
ATOM 1433 N N . ASP B 1 42 ? -11.875 -5.621 6.301 1 99 42 ASP B N 1
ATOM 1434 C CA . ASP B 1 42 ? -10.922 -6.594 5.773 1 99 42 ASP B CA 1
ATOM 1435 C C . ASP B 1 42 ? -11.398 -8.023 6.031 1 99 42 ASP B C 1
ATOM 1437 O O . ASP B 1 42 ? -11.406 -8.852 5.117 1 99 42 ASP B O 1
ATOM 1441 N N . LYS B 1 43 ? -11.859 -8.289 7.23 1 98.94 43 LYS B N 1
ATOM 1442 C CA . LYS B 1 43 ? -12.375 -9.609 7.578 1 98.94 43 LYS B CA 1
ATOM 1443 C C . LYS B 1 43 ? -13.625 -9.945 6.777 1 98.94 43 LYS B C 1
ATOM 1445 O O . LYS B 1 43 ? -13.828 -11.094 6.379 1 98.94 43 LYS B O 1
ATOM 1450 N N . ALA B 1 44 ? -14.445 -8.938 6.535 1 98.94 44 ALA B N 1
ATOM 1451 C CA . ALA B 1 44 ? -15.648 -9.148 5.742 1 98.94 44 ALA B CA 1
ATOM 1452 C C . ALA B 1 44 ? -15.305 -9.477 4.293 1 98.94 44 ALA B C 1
ATOM 1454 O O . ALA B 1 44 ? -15.992 -10.273 3.648 1 98.94 44 ALA B O 1
ATOM 1455 N N . TYR B 1 45 ? -14.258 -8.867 3.826 1 98.94 45 TYR B N 1
ATOM 1456 C CA . TYR B 1 45 ? -13.766 -9.164 2.484 1 98.94 45 TYR B CA 1
ATOM 1457 C C . TYR B 1 45 ? -13.359 -10.633 2.365 1 98.94 45 TYR B C 1
ATOM 1459 O O . TYR B 1 45 ? -13.805 -11.328 1.455 1 98.94 45 TYR B O 1
ATOM 1467 N N . ASP B 1 46 ? -12.602 -11.125 3.297 1 98.81 46 ASP B N 1
ATOM 1468 C CA . ASP B 1 46 ? -12.203 -12.523 3.273 1 98.81 46 ASP B CA 1
ATOM 1469 C C . ASP B 1 46 ? -13.414 -13.445 3.449 1 98.81 46 ASP B C 1
ATOM 1471 O O . ASP B 1 46 ? -13.516 -14.477 2.785 1 98.81 46 ASP B O 1
ATOM 1475 N N . ALA B 1 47 ? -14.32 -13.062 4.379 1 98.75 47 ALA B N 1
ATOM 1476 C CA . ALA B 1 47 ? -15.508 -13.883 4.598 1 98.75 47 ALA B CA 1
ATOM 1477 C C . ALA B 1 47 ? -16.328 -14 3.316 1 98.75 47 ALA B C 1
ATOM 1479 O O . ALA B 1 47 ? -16.812 -15.086 2.979 1 98.75 47 ALA B O 1
ATOM 1480 N N . HIS B 1 48 ? -16.5 -12.891 2.588 1 98.75 48 HIS B N 1
ATOM 1481 C CA . HIS B 1 48 ? -17.203 -12.922 1.315 1 98.75 48 HIS B CA 1
ATOM 1482 C C . HIS B 1 48 ? -16.469 -13.773 0.29 1 98.75 48 HIS B C 1
ATOM 1484 O O . HIS B 1 48 ? -17.094 -14.547 -0.446 1 98.75 48 HIS B O 1
ATOM 1490 N N . ASN B 1 49 ? -15.164 -13.641 0.277 1 98.38 49 ASN B N 1
ATOM 1491 C CA . ASN B 1 49 ? -14.32 -14.461 -0.59 1 98.38 49 ASN B CA 1
ATOM 1492 C C . ASN B 1 49 ? -14.523 -15.945 -0.326 1 98.38 49 ASN B C 1
ATOM 1494 O O . ASN B 1 49 ? -14.742 -16.719 -1.258 1 98.38 49 ASN B O 1
ATOM 1498 N N . LEU B 1 50 ? -14.516 -16.359 0.947 1 97.31 50 LEU B N 1
ATOM 1499 C CA . LEU B 1 50 ? -14.648 -17.766 1.327 1 97.31 50 LEU B CA 1
ATOM 1500 C C . LEU B 1 50 ? -16.016 -18.297 0.939 1 97.31 50 LEU B C 1
ATOM 1502 O O . LEU B 1 50 ? -16.125 -19.422 0.433 1 97.31 50 LEU B O 1
ATOM 1506 N N . GLN B 1 51 ? -16.953 -17.453 1.062 1 97.5 51 GLN B N 1
ATOM 1507 C CA . GLN B 1 51 ? -18.328 -17.922 0.871 1 97.5 51 GLN B CA 1
ATOM 1508 C C . GLN B 1 51 ? -18.734 -17.859 -0.602 1 97.5 51 GLN B C 1
ATOM 1510 O O . GLN B 1 51 ? -19.469 -18.719 -1.083 1 97.5 51 GLN B O 1
ATOM 1515 N N . ASN B 1 52 ? -18.234 -16.828 -1.35 1 97.88 52 ASN B N 1
ATOM 1516 C CA . ASN B 1 52 ? -18.812 -16.547 -2.658 1 97.88 52 ASN B CA 1
ATOM 1517 C C . ASN B 1 52 ? -17.766 -16.578 -3.76 1 97.88 52 ASN B C 1
ATOM 1519 O O . ASN B 1 52 ? -18.078 -16.453 -4.941 1 97.88 52 ASN B O 1
ATOM 1523 N N . GLY B 1 53 ? -16.5 -16.75 -3.367 1 97.75 53 GLY B N 1
ATOM 1524 C CA . GLY B 1 53 ? -15.422 -16.719 -4.34 1 97.75 53 GLY B CA 1
ATOM 1525 C C . GLY B 1 53 ? -14.727 -15.375 -4.422 1 97.75 53 GLY B C 1
ATOM 1526 O O . GLY B 1 53 ? -15.336 -14.344 -4.121 1 97.75 53 GLY B O 1
ATOM 1527 N N . TYR B 1 54 ? -13.484 -15.453 -4.852 1 97.62 54 TYR B N 1
ATOM 1528 C CA . TYR B 1 54 ? -12.648 -14.258 -4.898 1 97.62 54 TYR B CA 1
ATOM 1529 C C . TYR B 1 54 ? -13.188 -13.258 -5.914 1 97.62 54 TYR B C 1
ATOM 1531 O O . TYR B 1 54 ? -13.156 -12.047 -5.672 1 97.62 54 TYR B O 1
ATOM 1539 N N . LYS B 1 55 ? -13.688 -13.703 -7.027 1 98 55 LYS B N 1
ATOM 1540 C CA . LYS B 1 55 ? -14.266 -12.82 -8.039 1 98 55 LYS B CA 1
ATOM 1541 C C . LYS B 1 55 ? -15.438 -12.031 -7.465 1 98 55 LYS B C 1
ATOM 1543 O O . LYS B 1 55 ? -15.477 -10.805 -7.578 1 98 55 LYS B O 1
ATOM 1548 N N . SER B 1 56 ? -16.297 -12.688 -6.824 1 98.25 56 SER B N 1
ATOM 1549 C CA . SER B 1 56 ? -17.469 -12.047 -6.234 1 98.25 56 SER B CA 1
ATOM 1550 C C . SER B 1 56 ? -17.078 -11.055 -5.152 1 98.25 56 SER B C 1
ATOM 1552 O O . SER B 1 56 ? -17.641 -9.961 -5.066 1 98.25 56 SER B O 1
ATOM 1554 N N . ALA B 1 57 ? -16.156 -11.438 -4.352 1 98.69 57 ALA B N 1
ATOM 1555 C CA . ALA B 1 57 ? -15.672 -10.539 -3.303 1 98.69 57 ALA B CA 1
ATOM 1556 C C . ALA B 1 57 ? -15.062 -9.273 -3.898 1 98.69 57 ALA B C 1
ATOM 1558 O O . ALA B 1 57 ? -15.312 -8.164 -3.418 1 98.69 57 ALA B O 1
ATOM 1559 N N . SER B 1 58 ? -14.266 -9.484 -4.949 1 98.69 58 SER B N 1
ATOM 1560 C CA . SER B 1 58 ? -13.641 -8.336 -5.605 1 98.69 58 SER B CA 1
ATOM 1561 C C . SER B 1 58 ? -14.695 -7.387 -6.172 1 98.69 58 SER B C 1
ATOM 1563 O O . SER B 1 58 ? -14.578 -6.172 -6.016 1 98.69 58 SER B O 1
ATOM 1565 N N . GLU B 1 59 ? -15.703 -7.883 -6.73 1 98.44 59 GLU B N 1
ATOM 1566 C CA . GLU B 1 59 ? -16.781 -7.07 -7.266 1 98.44 59 GLU B CA 1
ATOM 1567 C C . GLU B 1 59 ? -17.453 -6.258 -6.16 1 98.44 59 GLU B C 1
ATOM 1569 O O . GLU B 1 59 ? -17.844 -5.105 -6.379 1 98.44 59 GLU B O 1
ATOM 1574 N N . ALA B 1 60 ? -17.531 -6.855 -5.066 1 98.5 60 ALA B N 1
ATOM 1575 C CA . ALA B 1 60 ? -18.281 -6.242 -3.979 1 98.5 60 ALA B CA 1
ATOM 1576 C C . ALA B 1 60 ? -17.453 -5.199 -3.246 1 98.5 60 ALA B C 1
ATOM 1578 O O . ALA B 1 60 ? -17.984 -4.207 -2.74 1 98.5 60 ALA B O 1
ATOM 1579 N N . PHE B 1 61 ? -16.156 -5.352 -3.207 1 98.94 61 PHE B N 1
A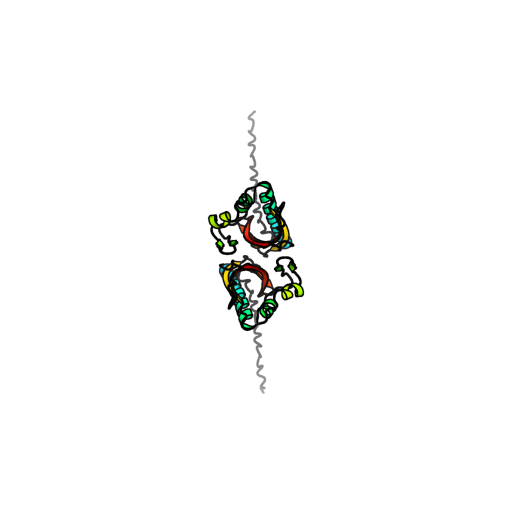TOM 1580 C CA . PHE B 1 61 ? -15.391 -4.582 -2.238 1 98.94 61 PHE B CA 1
ATOM 1581 C C . PHE B 1 61 ? -14.477 -3.58 -2.943 1 98.94 61 PHE B C 1
ATOM 1583 O O . PHE B 1 61 ? -13.969 -2.648 -2.316 1 98.94 61 PHE B O 1
ATOM 1590 N N . ILE B 1 62 ? -14.242 -3.695 -4.238 1 98.81 62 ILE B N 1
ATOM 1591 C CA . ILE B 1 62 ? -13.328 -2.793 -4.922 1 98.81 62 ILE B CA 1
ATOM 1592 C C . ILE B 1 62 ? -14.062 -1.522 -5.336 1 98.81 62 ILE B C 1
ATOM 1594 O O . ILE B 1 62 ? -15.203 -1.582 -5.805 1 98.81 62 ILE B O 1
ATOM 1598 N N . ASP B 1 63 ? -13.43 -0.383 -5.098 1 98.5 63 ASP B N 1
ATOM 1599 C CA . ASP B 1 63 ? -13.898 0.91 -5.59 1 98.5 63 ASP B CA 1
ATOM 1600 C C . ASP B 1 63 ? -13.477 1.131 -7.043 1 98.5 63 ASP B C 1
ATOM 1602 O O . ASP B 1 63 ? -12.508 1.85 -7.312 1 98.5 63 ASP B O 1
ATOM 1606 N N . PHE B 1 64 ? -14.312 0.77 -7.965 1 98.12 64 PHE B N 1
ATOM 1607 C CA . PHE B 1 64 ? -13.883 0.757 -9.359 1 98.12 64 PHE B CA 1
ATOM 1608 C C . PHE B 1 64 ? -13.781 2.176 -9.906 1 98.12 64 PHE B C 1
ATOM 1610 O O . PHE B 1 64 ? -13.203 2.393 -10.969 1 98.12 64 PHE B O 1
ATOM 1617 N N . GLU B 1 65 ? -14.258 3.127 -9.172 1 97.62 65 GLU B N 1
ATOM 1618 C CA . GLU B 1 65 ? -14.141 4.512 -9.617 1 97.62 65 GLU B CA 1
ATOM 1619 C C . GLU B 1 65 ? -12.727 5.039 -9.43 1 97.62 65 GLU B C 1
ATOM 1621 O O . GLU B 1 65 ? -12.25 5.852 -10.227 1 97.62 65 GLU B O 1
ATOM 1626 N N . THR B 1 66 ? -12.023 4.52 -8.367 1 97.94 66 THR B N 1
ATOM 1627 C CA . THR B 1 66 ? -10.719 5.098 -8.055 1 97.94 66 THR B CA 1
ATOM 1628 C C . THR B 1 66 ? -9.648 4.012 -7.969 1 97.94 66 THR B C 1
ATOM 1630 O O . THR B 1 66 ? -8.453 4.312 -7.902 1 97.94 66 THR B O 1
ATOM 1633 N N . ALA B 1 67 ? -10.055 2.801 -8.062 1 98.69 67 ALA B N 1
ATOM 1634 C CA . ALA B 1 67 ? -9.133 1.701 -7.805 1 98.69 67 ALA B CA 1
ATOM 1635 C C . ALA B 1 67 ? -8.062 1.613 -8.891 1 98.69 67 ALA B C 1
ATOM 1637 O O . ALA B 1 67 ? -8.312 1.956 -10.047 1 98.69 67 ALA B O 1
ATOM 1638 N N . PHE B 1 68 ? -6.922 1.179 -8.492 1 98.75 68 PHE B N 1
ATOM 1639 C CA . PHE B 1 68 ? -5.875 0.723 -9.398 1 98.75 68 PHE B CA 1
ATOM 1640 C C . PHE B 1 68 ? -5.148 -0.487 -8.82 1 98.75 68 PHE B C 1
ATOM 1642 O O . PHE B 1 68 ? -5 -0.604 -7.598 1 98.75 68 PHE B O 1
ATOM 1649 N N . MET B 1 69 ? -4.699 -1.391 -9.719 1 98.69 69 MET B N 1
ATOM 1650 C CA . MET B 1 69 ? -3.906 -2.553 -9.328 1 98.69 69 MET B CA 1
ATOM 1651 C C . MET B 1 69 ? -2.572 -2.578 -10.07 1 98.69 69 MET B C 1
ATOM 1653 O O . MET B 1 69 ? -2.502 -2.213 -11.242 1 98.69 69 MET B O 1
ATOM 1657 N N . ILE B 1 70 ? -1.584 -2.967 -9.305 1 97.94 70 ILE B N 1
ATOM 1658 C CA . ILE B 1 70 ? -0.269 -3.148 -9.906 1 97.94 70 ILE B CA 1
ATOM 1659 C C . ILE B 1 70 ? -0.036 -4.629 -10.195 1 97.94 70 ILE B C 1
ATOM 1661 O O . ILE B 1 70 ? -0.076 -5.461 -9.289 1 97.94 70 ILE B O 1
ATOM 1665 N N . GLU B 1 71 ? 0.166 -4.895 -11.422 1 94.5 71 GLU B N 1
ATOM 1666 C CA . GLU B 1 71 ? 0.471 -6.25 -11.883 1 94.5 71 GLU B CA 1
ATOM 1667 C C . GLU B 1 71 ? 1.789 -6.289 -12.648 1 94.5 71 GLU B C 1
ATOM 1669 O O . GLU B 1 71 ? 2.037 -5.441 -13.508 1 94.5 71 GLU B O 1
ATOM 1674 N N . ALA B 1 72 ? 2.551 -7.285 -12.195 1 93.06 72 ALA B N 1
ATOM 1675 C CA . ALA B 1 72 ? 3.848 -7.426 -12.859 1 93.06 72 ALA B CA 1
ATOM 1676 C C . ALA B 1 72 ? 3.689 -7.484 -14.375 1 93.06 72 ALA B C 1
ATOM 1678 O O . ALA B 1 72 ? 2.945 -8.32 -14.898 1 93.06 72 ALA B O 1
ATOM 1679 N N . GLY B 1 73 ? 4.32 -6.621 -15.039 1 94.12 73 GLY B N 1
ATOM 1680 C CA . GLY B 1 73 ? 4.355 -6.629 -16.484 1 94.12 73 GLY B CA 1
ATOM 1681 C C . GLY B 1 73 ? 3.152 -5.957 -17.125 1 94.12 73 GLY B C 1
ATOM 1682 O O . GLY B 1 73 ? 3.102 -5.777 -18.344 1 94.12 73 GLY B O 1
ATOM 1683 N N . GLU B 1 74 ? 2.18 -5.488 -16.359 1 94.88 74 GLU B N 1
ATOM 1684 C CA . GLU B 1 74 ? 0.949 -4.938 -16.922 1 94.88 74 GLU B CA 1
ATOM 1685 C C . GLU B 1 74 ? 0.75 -3.484 -16.5 1 94.88 74 GLU B C 1
ATOM 1687 O O . GLU B 1 74 ? -0.214 -2.838 -16.906 1 94.88 74 GLU B O 1
ATOM 1692 N N . GLY B 1 75 ? 1.711 -3.021 -15.664 1 94.62 75 GLY B N 1
ATOM 1693 C CA . GLY B 1 75 ? 1.573 -1.647 -15.203 1 94.62 75 GLY B CA 1
ATOM 1694 C C . GLY B 1 75 ? 0.432 -1.457 -14.227 1 94.62 75 GLY B C 1
ATOM 1695 O O . GLY B 1 75 ? 0.241 -2.271 -13.32 1 94.62 75 GLY B O 1
ATOM 1696 N N . PHE B 1 76 ? -0.217 -0.335 -14.367 1 97.62 76 PHE B N 1
ATOM 1697 C CA . PHE B 1 76 ? -1.362 -0.014 -13.523 1 97.62 76 PHE B CA 1
ATOM 1698 C C . PHE B 1 76 ? -2.668 -0.344 -14.234 1 97.62 76 PHE B C 1
ATOM 1700 O O . PHE B 1 76 ? -2.959 0.209 -15.297 1 97.62 76 PHE B O 1
ATOM 1707 N N . LEU B 1 77 ? -3.418 -1.187 -13.648 1 98.38 77 LEU B N 1
ATOM 1708 C CA . LEU B 1 77 ? -4.77 -1.471 -14.117 1 98.38 77 LEU B CA 1
ATOM 1709 C C . LEU B 1 77 ? -5.785 -0.557 -13.438 1 98.38 77 LEU B C 1
ATOM 1711 O O . LEU B 1 77 ? -5.914 -0.57 -12.211 1 98.38 77 LEU B O 1
ATOM 1715 N N . THR B 1 78 ? -6.586 0.178 -14.242 1 98.06 78 THR B N 1
ATOM 1716 C CA . THR B 1 78 ? -7.418 1.197 -13.617 1 98.06 78 THR B CA 1
ATOM 1717 C C . THR B 1 78 ? -8.883 1.024 -14.016 1 98.06 78 THR B C 1
ATOM 1719 O O . THR B 1 78 ? -9.766 1.642 -13.43 1 98.06 78 THR B O 1
ATOM 1722 N N . ASP B 1 79 ? -9.133 0.246 -15.031 1 97.88 79 ASP B N 1
ATOM 1723 C CA . ASP B 1 79 ? -10.523 0.016 -15.414 1 97.88 79 ASP B CA 1
ATOM 1724 C C . ASP B 1 79 ? -11.031 -1.313 -14.859 1 97.88 79 ASP B C 1
ATOM 1726 O O . ASP B 1 79 ? -10.258 -2.256 -14.68 1 97.88 79 ASP B O 1
ATOM 1730 N N . GLU B 1 80 ? -12.344 -1.319 -14.609 1 98.19 80 GLU B N 1
ATOM 1731 C CA . GLU B 1 80 ? -12.969 -2.465 -13.953 1 98.19 80 GLU B CA 1
ATOM 1732 C C . GLU B 1 80 ? -12.664 -3.76 -14.703 1 98.19 80 GLU B C 1
ATOM 1734 O O . GLU B 1 80 ? -12.297 -4.766 -14.086 1 98.19 80 GLU B O 1
ATOM 1739 N N . ALA B 1 81 ? -12.766 -3.773 -15.984 1 98.06 81 ALA B N 1
ATOM 1740 C CA . ALA B 1 81 ? -12.57 -4.992 -16.766 1 98.06 81 ALA B CA 1
ATOM 1741 C C . ALA B 1 81 ? -11.156 -5.527 -16.594 1 98.06 81 ALA B C 1
ATOM 1743 O O . ALA B 1 81 ? -10.961 -6.73 -16.391 1 98.06 81 ALA B O 1
ATOM 1744 N N . SER B 1 82 ? -10.109 -4.684 -16.672 1 98.12 82 SER B N 1
ATOM 1745 C CA . SER B 1 82 ? -8.719 -5.113 -16.531 1 98.12 82 SER B CA 1
ATOM 1746 C C . SER B 1 82 ? -8.438 -5.613 -15.117 1 98.12 82 SER B C 1
ATOM 1748 O O . SER B 1 82 ? -7.711 -6.594 -14.938 1 98.12 82 SER B O 1
ATOM 1750 N N . ILE B 1 83 ? -8.992 -4.922 -14.133 1 98.5 83 ILE B N 1
ATOM 1751 C CA . ILE B 1 83 ? -8.812 -5.336 -12.75 1 98.5 83 ILE B CA 1
ATOM 1752 C C . ILE B 1 83 ? -9.438 -6.715 -12.539 1 98.5 83 ILE B C 1
ATOM 1754 O O . ILE B 1 83 ? -8.797 -7.617 -12 1 98.5 83 ILE B O 1
ATOM 1758 N N . MET B 1 84 ? -10.648 -6.871 -13.07 1 98.12 84 MET B N 1
ATOM 1759 C CA . MET B 1 84 ? -11.383 -8.109 -12.82 1 98.12 84 MET B CA 1
ATOM 1760 C C . MET B 1 84 ? -10.773 -9.266 -13.617 1 98.12 84 MET B C 1
ATOM 1762 O O . MET B 1 84 ? -10.938 -10.43 -13.242 1 98.12 84 MET B O 1
ATOM 1766 N N . ALA B 1 85 ? -10.062 -8.977 -14.703 1 97.5 85 ALA B N 1
ATOM 1767 C CA . ALA B 1 85 ? -9.367 -10.016 -15.453 1 97.5 85 ALA B CA 1
ATOM 1768 C C . ALA B 1 85 ? -8.32 -10.711 -14.594 1 97.5 85 ALA B C 1
ATOM 1770 O O . ALA B 1 85 ? -7.973 -11.867 -14.828 1 97.5 85 ALA B O 1
ATOM 1771 N N . GLU B 1 86 ? -7.82 -10.031 -13.531 1 95.38 86 GLU B N 1
ATOM 1772 C CA . GLU B 1 86 ? -6.812 -10.586 -12.633 1 95.38 86 GLU B CA 1
ATOM 1773 C C . GLU B 1 86 ? -7.457 -11.234 -11.414 1 95.38 86 GLU B C 1
ATOM 1775 O O . GLU B 1 86 ? -6.758 -11.734 -10.531 1 95.38 86 GLU B O 1
ATOM 1780 N N . ARG B 1 87 ? -8.758 -11.211 -11.328 1 95.81 87 ARG B N 1
ATOM 1781 C CA . ARG B 1 87 ? -9.5 -11.68 -10.156 1 95.81 87 ARG B CA 1
ATOM 1782 C C . ARG B 1 87 ? -10.562 -12.695 -10.547 1 95.81 87 ARG B C 1
ATOM 1784 O O . ARG B 1 87 ? -11.703 -12.625 -10.078 1 95.81 87 ARG B O 1
ATOM 1791 N N . GLN B 1 88 ? -10.281 -13.695 -11.297 1 93.31 88 GLN B N 1
ATOM 1792 C CA . GLN B 1 88 ? -11.281 -14.547 -11.938 1 93.31 88 GLN B CA 1
ATOM 1793 C C . GLN B 1 88 ? -11.508 -15.82 -11.133 1 93.31 88 GLN B C 1
ATOM 1795 O O . GLN B 1 88 ? -12.312 -16.672 -11.516 1 93.31 88 GLN B O 1
ATOM 1800 N N . LEU B 1 89 ? -10.812 -15.992 -10.047 1 92.19 89 LEU B N 1
ATOM 1801 C CA . LEU B 1 89 ? -11.055 -17.172 -9.227 1 92.19 89 LEU B CA 1
ATOM 1802 C C . LEU B 1 89 ? -12.469 -17.172 -8.664 1 92.19 89 LEU B C 1
ATOM 1804 O O . LEU B 1 89 ? -12.797 -16.359 -7.797 1 92.19 89 LEU B O 1
ATOM 1808 N N . ASP B 1 90 ? -13.312 -18.125 -9.023 1 91.38 90 ASP B N 1
ATOM 1809 C CA . ASP B 1 90 ? -14.727 -18.125 -8.68 1 91.38 90 ASP B CA 1
ATOM 1810 C C . ASP B 1 90 ? -15.109 -19.359 -7.867 1 91.38 90 ASP B C 1
ATOM 1812 O O . ASP B 1 90 ? -16.266 -19.531 -7.512 1 91.38 90 ASP B O 1
ATOM 1816 N N . THR B 1 91 ? -14.117 -20.125 -7.512 1 95.38 91 THR B N 1
ATOM 1817 C CA . THR B 1 91 ? -14.398 -21.297 -6.68 1 95.38 91 THR B CA 1
ATOM 1818 C C . THR B 1 91 ? -14.906 -20.859 -5.305 1 95.38 91 THR B C 1
ATOM 1820 O O . THR B 1 91 ? -14.359 -19.938 -4.695 1 95.38 91 THR B O 1
ATOM 1823 N N . ALA B 1 92 ? -15.883 -21.656 -4.719 1 95 92 ALA B N 1
ATOM 1824 C CA . ALA B 1 92 ? -16.422 -21.422 -3.379 1 95 92 ALA B CA 1
ATOM 1825 C C . ALA B 1 92 ? -16.609 -22.719 -2.623 1 95 92 ALA B C 1
ATOM 1827 O O . ALA B 1 92 ? -17.281 -23.641 -3.115 1 95 92 ALA B O 1
ATOM 1828 N N . PRO B 1 93 ? -16.109 -22.953 -1.479 1 95.31 93 PRO B N 1
ATOM 1829 C CA . PRO B 1 93 ? -15.273 -21.938 -0.823 1 95.31 93 PRO B CA 1
ATOM 1830 C C . PRO B 1 93 ? -13.984 -21.656 -1.582 1 95.31 93 PRO B C 1
ATOM 1832 O O . PRO B 1 93 ? -13.391 -22.578 -2.166 1 95.31 93 PRO B O 1
ATOM 1835 N N . SER B 1 94 ? -13.508 -20.375 -1.588 1 97.25 94 SER B N 1
ATOM 1836 C CA . SER B 1 94 ? -12.234 -19.984 -2.199 1 97.25 94 SER B CA 1
ATOM 1837 C C . SER B 1 94 ? -11.062 -20.656 -1.498 1 97.25 94 SER B C 1
ATOM 1839 O O . SER B 1 94 ? -11.031 -20.75 -0.269 1 97.25 94 SER B O 1
ATOM 1841 N N . PRO B 1 95 ? -10.031 -21.047 -2.258 1 97.31 95 PRO B N 1
ATOM 1842 C CA . PRO B 1 95 ? -8.828 -21.594 -1.616 1 97.31 95 PRO B CA 1
ATOM 1843 C C . PRO B 1 95 ? -7.922 -20.5 -1.051 1 97.31 95 PRO B C 1
ATOM 1845 O O . PRO B 1 95 ? -6.98 -20.797 -0.312 1 97.31 95 PRO B O 1
ATOM 1848 N N . VAL B 1 96 ? -8.117 -19.266 -1.409 1 97.19 96 VAL B N 1
ATOM 1849 C CA . VAL B 1 96 ? -7.301 -18.156 -0.921 1 97.19 96 VAL B CA 1
ATOM 1850 C C . VAL B 1 96 ? -7.902 -17.594 0.37 1 97.19 96 VAL B C 1
ATOM 1852 O O . VAL B 1 96 ? -9.102 -17.344 0.439 1 97.19 96 VAL B O 1
ATOM 1855 N N . HIS B 1 97 ? -7.047 -17.406 1.328 1 96.56 97 HIS B N 1
ATOM 1856 C CA . HIS B 1 97 ? -7.414 -16.875 2.637 1 96.56 97 HIS B CA 1
ATOM 1857 C C . HIS B 1 97 ? -6.469 -15.75 3.062 1 96.56 97 HIS B C 1
ATOM 1859 O O . HIS B 1 97 ? -5.281 -15.773 2.721 1 96.56 97 HIS B O 1
ATOM 1865 N N . TRP B 1 98 ? -7.121 -14.891 3.771 1 98.69 98 TRP B N 1
ATOM 1866 C CA . TRP B 1 98 ? -6.246 -13.898 4.375 1 98.69 98 TRP B CA 1
ATOM 1867 C C . TRP B 1 98 ? -6.828 -13.383 5.691 1 98.69 98 TRP B C 1
ATOM 1869 O O . TRP B 1 98 ? -7.973 -13.695 6.031 1 98.69 98 TRP B O 1
ATOM 1879 N N . GLY B 1 99 ? -5.984 -12.641 6.41 1 98.75 99 GLY B N 1
ATOM 1880 C CA . GLY B 1 99 ? -6.426 -11.977 7.633 1 98.75 99 GLY B CA 1
ATOM 1881 C C . GLY B 1 99 ? -5.547 -10.805 8.023 1 98.75 99 GLY B C 1
ATOM 1882 O O . GLY B 1 99 ? -4.324 -10.867 7.906 1 98.75 99 GLY B O 1
ATOM 1883 N N . PRO B 1 100 ? -6.211 -9.836 8.523 1 98.88 100 PRO B N 1
ATOM 1884 C CA . PRO B 1 100 ? -5.461 -8.648 8.93 1 98.88 100 PRO B CA 1
ATOM 1885 C C . PRO B 1 100 ? -4.836 -8.789 10.32 1 98.88 100 PRO B C 1
ATOM 1887 O O . PRO B 1 100 ? -5.434 -9.398 11.211 1 98.88 100 PRO B O 1
ATOM 1890 N N . ILE B 1 101 ? -3.639 -8.18 10.5 1 98.5 101 ILE B N 1
ATOM 1891 C CA . ILE B 1 101 ? -3.002 -8.156 11.812 1 98.5 101 ILE B CA 1
ATOM 1892 C C . ILE B 1 101 ? -2.867 -6.711 12.289 1 98.5 101 ILE B C 1
ATOM 1894 O O . ILE B 1 101 ? -2.459 -6.465 13.422 1 98.5 101 ILE B O 1
ATOM 1898 N N . GLY B 1 102 ? -3.176 -5.754 11.391 1 98.44 102 GLY B N 1
ATOM 1899 C CA . GLY B 1 102 ? -3.088 -4.352 11.766 1 98.44 102 GLY B CA 1
ATOM 1900 C C . GLY B 1 102 ? -3.848 -3.434 10.82 1 98.44 102 GLY B C 1
ATOM 1901 O O . GLY B 1 102 ? -4.309 -3.865 9.766 1 98.44 102 GLY B O 1
ATOM 1902 N N . ALA B 1 103 ? -4.008 -2.174 11.289 1 98.88 103 ALA B N 1
ATOM 1903 C CA . ALA B 1 103 ? -4.664 -1.123 10.523 1 98.88 103 ALA B CA 1
ATOM 1904 C C . ALA B 1 103 ? -4.16 0.257 10.938 1 98.88 103 ALA B C 1
ATOM 1906 O O . ALA B 1 103 ? -3.664 0.436 12.047 1 98.88 103 ALA B O 1
ATOM 1907 N N . MET B 1 104 ? -4.242 1.148 10.039 1 98.69 104 MET B N 1
ATOM 1908 C CA . MET B 1 104 ? -3.994 2.57 10.266 1 98.69 104 MET B CA 1
ATOM 1909 C C . MET B 1 104 ? -5.012 3.424 9.516 1 98.69 104 MET B C 1
ATOM 1911 O O . MET B 1 104 ? -5.293 3.174 8.344 1 98.69 104 MET B O 1
ATOM 1915 N N . ALA B 1 105 ? -5.547 4.367 10.195 1 98.56 105 ALA B N 1
ATOM 1916 C CA . ALA B 1 105 ? -6.609 5.18 9.609 1 98.56 105 ALA B CA 1
ATOM 1917 C C . ALA B 1 105 ? -6.285 6.668 9.711 1 98.56 105 ALA B C 1
ATOM 1919 O O . ALA B 1 105 ? -5.652 7.105 10.68 1 98.56 105 ALA B O 1
ATOM 1920 N N . ALA B 1 106 ? -6.727 7.379 8.758 1 97.94 106 ALA B N 1
ATOM 1921 C CA . ALA B 1 106 ? -6.707 8.836 8.844 1 97.94 106 ALA B CA 1
ATOM 1922 C C . ALA B 1 106 ? -7.684 9.336 9.906 1 97.94 106 ALA B C 1
ATOM 1924 O O . ALA B 1 106 ? -8.688 8.68 10.188 1 97.94 106 ALA B O 1
ATOM 1925 N N . ALA B 1 107 ? -7.414 10.5 10.367 1 96.75 107 ALA B N 1
ATOM 1926 C CA . ALA B 1 107 ? -8.266 11.086 11.398 1 96.75 107 ALA B CA 1
ATOM 1927 C C . ALA B 1 107 ? -9.664 11.375 10.859 1 96.75 107 ALA B C 1
ATOM 1929 O O . ALA B 1 107 ? -10.648 11.32 11.602 1 96.75 107 ALA B O 1
ATOM 1930 N N . SER B 1 108 ? -9.789 11.625 9.555 1 96.62 108 SER B N 1
ATOM 1931 C CA . SER B 1 108 ? -11.078 11.938 8.945 1 96.62 108 SER B CA 1
ATOM 1932 C C . SER B 1 108 ? -11.938 10.68 8.797 1 96.62 108 SER B C 1
ATOM 1934 O O . SER B 1 108 ? -13.141 10.773 8.539 1 96.62 108 SER B O 1
ATOM 1936 N N . GLY B 1 109 ? -11.289 9.547 8.914 1 97.94 109 GLY B N 1
ATOM 1937 C CA . GLY B 1 109 ? -12.016 8.297 8.812 1 97.94 109 GLY B CA 1
ATOM 1938 C C . GLY B 1 109 ? -12.391 7.941 7.387 1 97.94 109 GLY B C 1
ATOM 1939 O O . GLY B 1 109 ? -13.312 7.152 7.16 1 97.94 109 GLY B O 1
ATOM 1940 N N . ASP B 1 110 ? -11.75 8.516 6.406 1 97.94 110 ASP B N 1
ATOM 1941 C CA . ASP B 1 110 ? -12.172 8.336 5.02 1 97.94 110 ASP B CA 1
ATOM 1942 C C . ASP B 1 110 ? -11.078 7.637 4.207 1 97.94 110 ASP B C 1
ATOM 1944 O O . ASP B 1 110 ? -11.281 7.316 3.033 1 97.94 110 ASP B O 1
ATOM 1948 N N . LEU B 1 111 ? -9.914 7.336 4.832 1 98.5 111 LEU B N 1
ATOM 1949 C CA . LEU B 1 111 ? -8.805 6.625 4.203 1 98.5 111 LEU B CA 1
ATOM 1950 C C . LEU B 1 111 ? -8.031 5.809 5.234 1 98.5 111 LEU B C 1
ATOM 1952 O O . LEU B 1 111 ? -7.82 6.258 6.359 1 98.5 111 LEU B O 1
ATOM 1956 N N . GLY B 1 112 ? -7.566 4.633 4.887 1 98.81 112 GLY B N 1
ATOM 1957 C CA . GLY B 1 112 ? -6.77 3.799 5.773 1 98.81 112 GLY B CA 1
ATOM 1958 C C . GLY B 1 112 ? -6.156 2.602 5.074 1 98.81 112 GLY B C 1
ATOM 1959 O O . GLY B 1 112 ? -6.34 2.416 3.869 1 98.81 112 GLY B O 1
ATOM 1960 N N . ILE B 1 113 ? -5.383 1.873 5.848 1 98.94 113 ILE B N 1
ATOM 1961 C CA . ILE B 1 113 ? -4.77 0.65 5.34 1 98.94 113 ILE B CA 1
ATOM 1962 C C . ILE B 1 113 ? -4.98 -0.487 6.336 1 98.94 113 ILE B C 1
ATOM 1964 O O . ILE B 1 113 ? -5.16 -0.246 7.531 1 98.94 113 ILE B O 1
ATOM 1968 N N . THR B 1 114 ? -5.051 -1.662 5.844 1 98.94 114 THR B N 1
ATOM 1969 C CA . THR B 1 114 ? -4.859 -2.891 6.609 1 98.94 114 THR B CA 1
ATOM 1970 C C . THR B 1 114 ? -3.703 -3.707 6.039 1 98.94 114 THR B C 1
ATOM 1972 O O . THR B 1 114 ? -3.307 -3.516 4.891 1 98.94 114 THR B O 1
ATOM 1975 N N . TRP B 1 115 ? -3.135 -4.512 6.863 1 98.88 115 TRP B N 1
ATOM 1976 C CA . TRP B 1 115 ? -2.1 -5.441 6.426 1 98.88 115 TRP B CA 1
ATOM 1977 C C . TRP B 1 115 ? -2.186 -6.754 7.203 1 98.88 115 TRP B C 1
ATOM 1979 O O . TRP B 1 115 ? -2.73 -6.793 8.305 1 98.88 115 TRP B O 1
ATOM 1989 N N . GLY B 1 116 ? -1.752 -7.785 6.535 1 98.81 116 GLY B N 1
ATOM 1990 C CA . GLY B 1 116 ? -1.818 -9.117 7.121 1 98.81 116 GLY B CA 1
ATOM 1991 C C . GLY B 1 116 ? -1.172 -10.18 6.254 1 98.81 116 GLY B C 1
ATOM 1992 O O . GLY B 1 116 ? -0.282 -9.883 5.457 1 98.81 116 GLY B O 1
ATOM 1993 N N . THR B 1 117 ? -1.61 -11.391 6.543 1 98.62 117 THR B N 1
ATOM 1994 C CA . THR B 1 117 ? -1.037 -12.539 5.859 1 98.62 117 THR B CA 1
ATOM 1995 C C . THR B 1 117 ? -2.092 -13.242 5.008 1 98.62 117 THR B C 1
ATOM 1997 O O . THR B 1 117 ? -3.291 -13.117 5.266 1 98.62 117 THR B O 1
ATOM 2000 N N . PHE B 1 118 ? -1.634 -13.852 3.963 1 98.31 118 PHE B N 1
ATOM 2001 C CA . PHE B 1 118 ? -2.508 -14.688 3.152 1 98.31 118 PHE B CA 1
ATOM 2002 C C . PHE B 1 118 ? -1.87 -16.047 2.9 1 98.31 118 PHE B C 1
ATOM 2004 O O . PHE B 1 118 ? -0.663 -16.219 3.088 1 98.31 118 PHE B O 1
ATOM 2011 N N . SER B 1 119 ? -2.711 -16.984 2.598 1 97.5 119 SER B N 1
ATOM 2012 C CA . SER B 1 119 ? -2.311 -18.328 2.168 1 97.5 119 SER B CA 1
ATOM 2013 C C . SER B 1 119 ? -3.307 -18.906 1.17 1 97.5 119 SER B C 1
ATOM 2015 O O . SER B 1 119 ? -4.453 -18.469 1.098 1 97.5 119 SER B O 1
ATOM 2017 N N . ILE B 1 120 ? -2.877 -19.891 0.402 1 96 120 ILE B N 1
ATOM 2018 C CA . ILE B 1 120 ? -3.719 -20.609 -0.546 1 96 120 ILE B CA 1
ATOM 2019 C C . ILE B 1 120 ? -3.793 -22.094 -0.154 1 96 120 ILE B C 1
ATOM 2021 O O . ILE B 1 120 ? -2.764 -22.75 0.003 1 96 120 ILE B O 1
ATOM 2025 N N . ASP B 1 121 ? -4.949 -22.578 -0.038 1 95.69 121 ASP B N 1
ATOM 2026 C CA . ASP B 1 121 ? -5.152 -23.984 0.332 1 95.69 121 ASP B CA 1
ATOM 2027 C C . ASP B 1 121 ? -4.465 -24.906 -0.659 1 95.69 121 ASP B C 1
ATOM 2029 O O . ASP B 1 121 ? -4.445 -24.641 -1.862 1 95.69 121 ASP B O 1
ATOM 2033 N N . ASP B 1 122 ? -3.916 -26.031 -0.084 1 93.19 122 ASP B N 1
ATOM 2034 C CA . ASP B 1 122 ? -3.297 -27.109 -0.862 1 93.19 122 ASP B CA 1
ATOM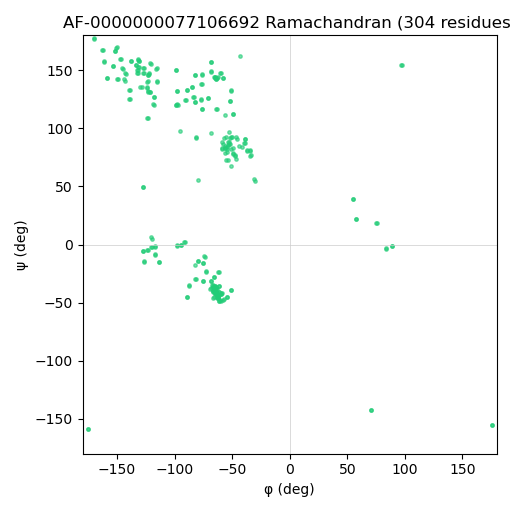 2035 C C . ASP B 1 122 ? -2.162 -26.562 -1.731 1 93.19 122 ASP B C 1
ATOM 2037 O O . ASP B 1 122 ? -1.982 -27 -2.869 1 93.19 122 ASP B O 1
ATOM 2041 N N . SER B 1 123 ? -1.664 -25.484 -1.363 1 90.38 123 SER B N 1
ATOM 2042 C CA . SER B 1 123 ? -0.52 -24.844 -2.006 1 90.38 123 SER B CA 1
ATOM 2043 C C . SER B 1 123 ? 0.526 -24.422 -0.98 1 90.38 123 SER B C 1
ATOM 2045 O O . SER B 1 123 ? 0.227 -24.312 0.211 1 90.38 123 SER B O 1
ATOM 2047 N N . THR B 1 124 ? 1.712 -24.219 -1.389 1 92.5 124 THR B N 1
ATOM 2048 C CA . THR B 1 124 ? 2.76 -23.688 -0.528 1 92.5 124 THR B CA 1
ATOM 2049 C C . THR B 1 124 ? 2.816 -22.172 -0.634 1 92.5 124 THR B C 1
ATOM 2051 O O . THR B 1 124 ? 3.639 -21.516 0.021 1 92.5 124 THR B O 1
ATOM 2054 N N . THR B 1 125 ? 1.939 -21.656 -1.387 1 95 125 THR B N 1
ATOM 2055 C CA . THR B 1 125 ? 1.951 -20.219 -1.581 1 95 125 THR B CA 1
ATOM 2056 C C . THR B 1 125 ? 1.359 -19.5 -0.369 1 95 125 THR B C 1
ATOM 2058 O O . THR B 1 125 ? 0.25 -19.812 0.065 1 95 125 THR B O 1
ATOM 2061 N N . ALA B 1 126 ? 2.104 -18.609 0.183 1 97.19 126 ALA B N 1
ATOM 2062 C CA . ALA B 1 126 ? 1.715 -17.719 1.278 1 97.19 126 ALA B CA 1
ATOM 2063 C C . ALA B 1 126 ? 2.49 -16.406 1.224 1 97.19 126 ALA B C 1
ATOM 2065 O O . ALA B 1 126 ? 3.457 -16.281 0.468 1 97.19 126 ALA B O 1
ATOM 2066 N N . GLY B 1 127 ? 2.035 -15.484 1.949 1 97.62 127 GLY B N 1
ATOM 2067 C CA . GLY B 1 127 ? 2.736 -14.211 1.972 1 97.62 127 GLY B CA 1
ATOM 2068 C C . GLY B 1 127 ? 2.025 -13.148 2.795 1 97.62 127 GLY B C 1
ATOM 2069 O O . GLY B 1 127 ? 1.329 -13.477 3.762 1 97.62 127 GLY B O 1
ATOM 2070 N N . ASN B 1 128 ? 2.309 -11.898 2.439 1 98.5 128 ASN B N 1
ATOM 2071 C CA . ASN B 1 128 ? 1.809 -10.742 3.172 1 98.5 128 ASN B CA 1
ATOM 2072 C C . ASN B 1 128 ? 1.196 -9.703 2.23 1 98.5 128 ASN B C 1
ATOM 2074 O O . ASN B 1 128 ? 1.525 -9.664 1.044 1 98.5 128 ASN B O 1
ATOM 2078 N N . TYR B 1 129 ? 0.292 -8.969 2.75 1 98.5 129 TYR B N 1
ATOM 2079 C CA . TYR B 1 129 ? -0.407 -8.008 1.903 1 98.5 129 TYR B CA 1
ATOM 2080 C C . TYR B 1 129 ? -0.594 -6.68 2.625 1 98.5 129 TYR B C 1
ATOM 2082 O O . TYR B 1 129 ? -0.484 -6.613 3.852 1 98.5 129 TYR B O 1
ATOM 2090 N N . VAL B 1 130 ? -0.78 -5.652 1.893 1 98.88 130 VAL B N 1
ATOM 2091 C CA . VAL B 1 130 ? -1.325 -4.363 2.307 1 98.88 130 VAL B CA 1
ATOM 2092 C C . VAL B 1 130 ? -2.531 -4.008 1.439 1 98.88 130 VAL B C 1
ATOM 2094 O O . VAL B 1 130 ? -2.504 -4.199 0.221 1 98.88 130 VAL B O 1
ATOM 2097 N N . THR B 1 131 ? -3.557 -3.555 2.014 1 98.94 131 THR B N 1
ATOM 2098 C CA . THR B 1 131 ? -4.734 -3.061 1.309 1 98.94 131 THR B CA 1
ATOM 2099 C C . THR B 1 131 ? -5.016 -1.606 1.679 1 98.94 131 THR B C 1
ATOM 2101 O O . THR B 1 131 ? -4.965 -1.238 2.854 1 98.94 131 THR B O 1
ATOM 2104 N N . VAL B 1 132 ? -5.23 -0.768 0.73 1 99 132 VAL B N 1
ATOM 2105 C CA . VAL B 1 132 ? -5.645 0.619 0.919 1 99 132 VAL B CA 1
ATOM 2106 C C . VAL B 1 132 ? -7.156 0.739 0.734 1 99 132 VAL B C 1
ATOM 2108 O O . VAL B 1 132 ? -7.707 0.249 -0.254 1 99 132 VAL B O 1
ATOM 2111 N N . TRP B 1 133 ? -7.746 1.408 1.659 1 98.94 133 TRP B N 1
ATOM 2112 C CA . TRP B 1 133 ? -9.195 1.559 1.705 1 98.94 133 TRP B CA 1
ATOM 2113 C C . TRP B 1 133 ? -9.594 3.031 1.679 1 98.94 133 TRP B C 1
ATOM 2115 O O . TRP B 1 133 ? -8.945 3.865 2.32 1 98.94 133 TRP B O 1
ATOM 2125 N N . ARG B 1 134 ? -10.703 3.271 1.078 1 98.75 134 ARG B N 1
ATOM 2126 C CA . ARG B 1 134 ? -11.344 4.57 1.251 1 98.75 134 ARG B CA 1
ATOM 2127 C C . ARG B 1 134 ? -12.836 4.414 1.536 1 98.75 134 ARG B C 1
ATOM 2129 O O . ARG B 1 134 ? -13.43 3.385 1.203 1 98.75 134 ARG B O 1
ATOM 2136 N N . LYS B 1 135 ? -13.375 5.383 2.195 1 98.38 135 LYS B N 1
ATOM 2137 C CA . LYS B 1 135 ? -14.805 5.395 2.488 1 98.38 135 LYS B CA 1
ATOM 2138 C C . LYS B 1 135 ? -15.602 5.918 1.298 1 98.38 135 LYS B C 1
ATOM 2140 O O . LYS B 1 135 ? -15.328 7.008 0.791 1 98.38 135 LYS B O 1
ATOM 2145 N N . VAL B 1 136 ? -16.531 5.148 0.779 1 98.19 136 VAL B N 1
ATOM 2146 C CA . VAL B 1 136 ? -17.453 5.508 -0.294 1 98.19 136 VAL B CA 1
ATOM 2147 C C . VAL B 1 136 ? -18.891 5.328 0.177 1 98.19 136 VAL B C 1
ATOM 2149 O O . VAL B 1 136 ? -19.328 4.203 0.437 1 98.19 136 VAL B O 1
ATOM 2152 N N . ASN B 1 137 ? -19.578 6.418 0.376 1 97.06 137 ASN B N 1
ATOM 2153 C CA . ASN B 1 137 ? -20.953 6.375 0.862 1 97.06 137 ASN B CA 1
ATOM 2154 C C . ASN B 1 137 ? -21.062 5.594 2.168 1 97.06 137 ASN B C 1
ATOM 2156 O O . ASN B 1 137 ? -21.922 4.715 2.301 1 97.06 137 ASN B O 1
ATOM 2160 N N . GLY B 1 138 ? -20.109 5.785 2.99 1 96.88 138 GLY B N 1
ATOM 2161 C CA . GLY B 1 138 ? -20.141 5.242 4.34 1 96.88 138 GLY B CA 1
ATOM 2162 C C . GLY B 1 138 ? -19.562 3.84 4.434 1 96.88 138 GLY B C 1
ATOM 2163 O O . GLY B 1 138 ? -19.484 3.27 5.523 1 96.88 138 GLY B O 1
ATOM 2164 N N . GLU B 1 139 ? -19.125 3.264 3.264 1 98.44 139 GLU B N 1
ATOM 2165 C CA . GLU B 1 139 ? -18.578 1.908 3.244 1 98.44 139 GLU B CA 1
ATOM 2166 C C . GLU B 1 139 ? -17.109 1.907 2.854 1 98.44 139 GLU B C 1
ATOM 2168 O O . GLU B 1 139 ? -16.688 2.656 1.965 1 98.44 139 GLU B O 1
ATOM 2173 N N . TRP B 1 140 ? -16.375 1.059 3.531 1 98.88 140 TRP B N 1
ATOM 2174 C CA . TRP B 1 140 ? -14.984 0.867 3.125 1 98.88 140 TRP B CA 1
ATOM 2175 C C . TRP B 1 140 ? -14.906 0.117 1.801 1 98.88 140 TRP B C 1
ATOM 2177 O O . TRP B 1 140 ? -15.484 -0.961 1.653 1 98.88 140 TRP B O 1
ATOM 2187 N N . LYS B 1 141 ? -14.188 0.725 0.85 1 98.94 141 LYS B N 1
ATOM 2188 C CA . LYS B 1 141 ? -13.914 0.092 -0.437 1 98.94 141 LYS B CA 1
ATOM 2189 C C . LYS B 1 141 ? -12.422 0.095 -0.744 1 98.94 141 LYS B C 1
ATOM 2191 O O . LYS B 1 141 ? -11.695 0.981 -0.296 1 98.94 141 LYS B O 1
ATOM 2196 N N . ILE B 1 142 ? -11.992 -0.854 -1.5 1 98.94 142 ILE B N 1
ATOM 2197 C CA . ILE B 1 142 ? -10.57 -1.049 -1.791 1 98.94 142 ILE B CA 1
ATOM 2198 C C . ILE B 1 142 ? -10.148 -0.134 -2.939 1 98.94 142 ILE B C 1
ATOM 2200 O O . ILE B 1 142 ? -10.789 -0.119 -3.996 1 98.94 142 ILE B O 1
ATOM 2204 N N . VAL B 1 143 ? -9.125 0.601 -2.662 1 98.88 143 VAL B N 1
ATOM 2205 C CA . VAL B 1 143 ? -8.484 1.43 -3.68 1 98.88 143 VAL B CA 1
ATOM 2206 C C . VAL B 1 143 ? -7.402 0.627 -4.398 1 98.88 143 VAL B C 1
ATOM 2208 O O . VAL B 1 143 ? -7.27 0.708 -5.621 1 98.88 143 VAL B O 1
ATOM 2211 N N . THR B 1 144 ? -6.629 -0.066 -3.664 1 98.88 144 THR B N 1
ATOM 2212 C CA . THR B 1 144 ? -5.594 -0.958 -4.172 1 98.88 144 THR B CA 1
ATOM 2213 C C . THR B 1 144 ? -5.164 -1.957 -3.102 1 98.88 144 THR B C 1
ATOM 2215 O O . THR B 1 144 ? -5.398 -1.736 -1.911 1 98.88 144 THR B O 1
ATOM 2218 N N . ASP B 1 145 ? -4.637 -3.025 -3.498 1 98.62 145 ASP B N 1
ATOM 2219 C CA . ASP B 1 145 ? -3.982 -3.988 -2.615 1 98.62 145 ASP B CA 1
ATOM 2220 C C . ASP B 1 145 ? -2.766 -4.613 -3.291 1 98.62 145 ASP B C 1
ATOM 2222 O O . ASP B 1 145 ? -2.75 -4.793 -4.512 1 98.62 145 ASP B O 1
ATOM 2226 N N . VAL B 1 146 ? -1.761 -4.805 -2.557 1 97.69 146 VAL B N 1
ATOM 2227 C CA . VAL B 1 146 ? -0.532 -5.434 -3.035 1 97.69 146 VAL B CA 1
ATOM 2228 C C . VAL B 1 146 ? -0.136 -6.574 -2.102 1 97.69 146 VAL B C 1
ATOM 2230 O O . VAL B 1 146 ? -0.231 -6.445 -0.879 1 97.69 146 VAL B O 1
ATOM 2233 N N . ALA B 1 147 ? 0.227 -7.656 -2.686 1 96.75 147 ALA B N 1
ATOM 2234 C CA . ALA B 1 147 ? 0.682 -8.82 -1.924 1 96.75 147 ALA B CA 1
ATOM 2235 C C . ALA B 1 147 ? 2.084 -9.234 -2.352 1 96.75 147 ALA B C 1
ATOM 2237 O O . ALA B 1 147 ? 2.463 -9.07 -3.514 1 96.75 147 ALA B O 1
ATOM 2238 N N . VAL B 1 148 ? 2.818 -9.695 -1.425 1 95.81 148 VAL B N 1
ATOM 2239 C CA . VAL B 1 148 ? 4.16 -10.234 -1.639 1 95.81 148 VAL B CA 1
ATOM 2240 C C . VAL B 1 148 ? 4.199 -11.703 -1.237 1 95.81 148 VAL B C 1
ATOM 2242 O O . VAL B 1 148 ? 3.986 -12.039 -0.07 1 95.81 148 VAL B O 1
ATOM 2245 N N . ASP B 1 149 ? 4.523 -12.492 -2.207 1 95.31 149 ASP B N 1
ATOM 2246 C CA . ASP B 1 149 ? 4.617 -13.93 -1.958 1 95.31 149 ASP B CA 1
ATOM 2247 C C . ASP B 1 149 ? 5.91 -14.273 -1.218 1 95.31 149 ASP B C 1
ATOM 2249 O O . ASP B 1 149 ? 6.973 -13.742 -1.534 1 95.31 149 ASP B O 1
ATOM 2253 N N . ASP B 1 150 ? 5.781 -15.141 -0.281 1 95.06 150 ASP B N 1
ATOM 2254 C CA . ASP B 1 150 ? 6.977 -15.734 0.31 1 95.06 150 ASP B CA 1
ATOM 2255 C C . ASP B 1 150 ? 7.586 -16.781 -0.619 1 95.06 150 ASP B C 1
ATOM 2257 O O . ASP B 1 150 ? 6.867 -17.453 -1.361 1 95.06 150 ASP B O 1
ATOM 2261 N N . PRO B 1 151 ? 8.906 -16.844 -0.535 1 90.5 151 PRO B N 1
ATOM 2262 C CA . PRO B 1 151 ? 9.516 -17.906 -1.336 1 90.5 151 PRO B CA 1
ATOM 2263 C C . PRO B 1 151 ? 9.109 -19.297 -0.877 1 90.5 151 PRO B C 1
ATOM 2265 O O . PRO B 1 151 ? 8.859 -19.516 0.312 1 90.5 151 PRO B O 1
ATOM 2268 N N . VAL B 1 152 ? 8.922 -20.172 -1.896 1 81.62 152 VAL B N 1
ATOM 2269 C CA . VAL B 1 152 ? 8.617 -21.578 -1.592 1 81.62 152 VAL B CA 1
ATOM 2270 C C . VAL B 1 152 ? 9.891 -22.297 -1.147 1 81.62 152 VAL B C 1
ATOM 2272 O O . VAL B 1 152 ? 10.945 -22.141 -1.764 1 81.62 152 VAL B O 1
ATOM 2275 N N . ALA B 1 153 ? 9.859 -22.734 0.083 1 66.12 153 ALA B N 1
ATOM 2276 C CA . ALA B 1 153 ? 11.031 -23.484 0.54 1 66.12 153 ALA B CA 1
ATOM 2277 C C . ALA B 1 153 ? 11.406 -24.578 -0.46 1 66.12 153 ALA B C 1
ATOM 2279 O O . ALA B 1 153 ? 10.539 -25.234 -1.029 1 66.12 153 ALA B O 1
ATOM 2280 N N . GLU B 1 154 ? 12.531 -24.359 -1.042 1 54.34 154 GLU B N 1
ATOM 2281 C CA . GLU B 1 154 ? 13.047 -25.453 -1.862 1 54.34 154 GLU B CA 1
ATOM 2282 C C . GLU B 1 154 ? 13.07 -26.766 -1.085 1 54.34 154 GLU B C 1
ATOM 2284 O O . GLU B 1 154 ? 13.203 -26.75 0.141 1 54.34 154 GLU B O 1
#

Secondary structure (DSSP, 8-state):
------------------------------HHHHHHHHHHHHHHHHHHHHHH-HHHHHHHHB-TTT--EEETTTEEE-SHHHHHHT-----SS-SEEEEEEEEEE-TTSSEEEEEEEEEETTSS-EEEEEEEEEEETTEEEEEEEEEEEPPP--/------------------------------HHHHHHHHHHHHHHHHHHHHHH-HHHHHHHHB-TTT--EEETTTEEE-SHHHHHHT-----SS-SEEEEEEEEEE-TTSSEEEEEEEEEETTSS-EEEEEEEEEEETTEEEEEEEEEEEPPP--

Foldseek 3Di:
DPPDPPPPPPPPPPPPPPPPPPPPPPPQDDQVRLFVQVQVLVVVLQVCCQAFNQLRSQVVFAPLCQAWEQDVPPGIDRHPVVVSVVRVTGDHSFQKGWHFPGKGADSSSFKIKTKTKMDGPPDQWIWMKMWIWGADPNDTHTRYMDTDIDDRDD/DDDDDPPPPPPPPPPPPPPPPPPPPPPQDDQVRLFVQVQVQVVVLQVCCQAFNQLVSQVVFAPLCQAWEQDVPPGIDRHPVVVSVVRVTGDHSFQKGWHFPGKGADSSSFKIKTKTKMDGPPDQWIWMKMWIWGADPNDTHTRYMDTDTDDRDD

Radius of gyration: 30.06 Å; Cα contacts (8 Å, |Δi|>4): 575; chains: 2; bounding box: 113×115×59 Å

Solvent-accessible surface area (backbone atoms only — not comparable to full-atom values): 17246 Å² total; per-residue (Å²): 136,84,80,80,79,79,78,78,78,77,77,77,77,78,75,78,77,76,75,74,74,68,71,74,64,80,68,78,63,49,62,68,58,47,22,49,52,50,50,49,48,52,49,49,45,39,52,38,13,32,67,55,0,44,28,52,26,48,68,71,38,47,32,58,90,72,21,42,39,76,41,68,72,62,50,74,30,54,46,59,69,62,46,46,68,76,36,68,54,58,50,61,64,30,54,62,45,58,49,69,78,46,56,46,53,23,77,62,60,42,28,34,38,38,30,31,40,35,38,32,63,101,51,80,52,31,34,37,37,42,35,35,34,30,52,57,95,89,35,78,23,32,36,34,60,51,71,43,61,28,70,66,82,126,138,89,84,78,81,75,79,78,77,75,76,77,77,78,76,77,77,77,76,75,72,69,71,74,64,80,68,79,63,50,62,68,58,46,23,50,52,51,47,48,50,55,48,48,45,39,51,38,14,30,66,54,0,45,27,52,26,47,66,71,36,47,32,58,89,72,20,41,40,78,41,67,72,63,52,73,30,54,48,58,69,62,47,47,69,76,36,67,52,58,50,61,65,29,55,61,45,57,49,69,77,47,57,47,52,24,78,63,60,43,28,33,37,38,29,31,41,36,39,32,63,101,51,79,52,32,34,38,36,43,36,34,33,31,51,55,95,88,36,78,23,32,36,33,60,52,72,44,63,30,72,65,82,125